Protein AF-A0A0C9QJ35-F1 (afdb_monomer)

Solvent-accessible surface area (backbone atoms only — not comparable to full-atom values): 17293 Å² total; per-residue (Å²): 116,72,78,85,70,54,67,45,60,68,93,76,54,51,71,67,58,51,48,53,39,45,52,51,15,53,52,50,43,52,53,38,60,76,40,87,80,48,59,74,93,56,57,59,72,98,48,93,88,55,72,74,37,75,65,47,48,49,53,30,50,50,42,30,53,48,61,44,22,51,70,66,38,52,41,86,38,51,31,35,36,29,54,71,94,53,74,44,62,88,74,45,41,82,40,84,78,49,78,42,76,45,74,73,69,47,71,40,49,74,21,46,72,44,48,49,47,77,45,23,52,85,91,44,80,47,77,43,74,70,52,94,77,57,93,93,58,86,70,29,40,64,90,74,56,38,34,61,81,37,56,57,69,60,38,34,49,55,37,35,73,64,65,71,44,76,69,76,32,71,50,48,69,65,60,47,62,37,47,87,68,42,62,77,54,51,46,31,34,57,42,74,71,37,82,87,62,65,48,71,48,78,40,56,73,88,59,91,74,48,72,43,70,34,92,85,77,68,51,69,26,72,47,54,66,46,52,63,70,48,69,56,44,66,61,46,49,54,50,21,51,48,30,36,58,73,50,40,31,72,59,14,31,50,46,29,52,55,45,45,49,50,40,67,77,44,41,47,82,87,47,44,67,55,55,52,33,45,52,49,35,47,63,41,50,45,72,75,24,36,67,47,65,56,72,91,73,83,125

Radius of gyration: 25.02 Å; Cα contacts (8 Å, |Δi|>4): 426; chains: 1; bounding box: 56×46×73 Å

Secondary structure (DSSP, 8-state):
-GGGGS---GGG--HHHHHHHHHHHHHHHHHHHHSSSS-GGG----STTPPPPHHHHHHHHHHHHHHHHHHHHEEEEEEEEE-TT--SSTT-EEEEEEEEE-TTGGGPPB-SS-SEEEEEETTEEEE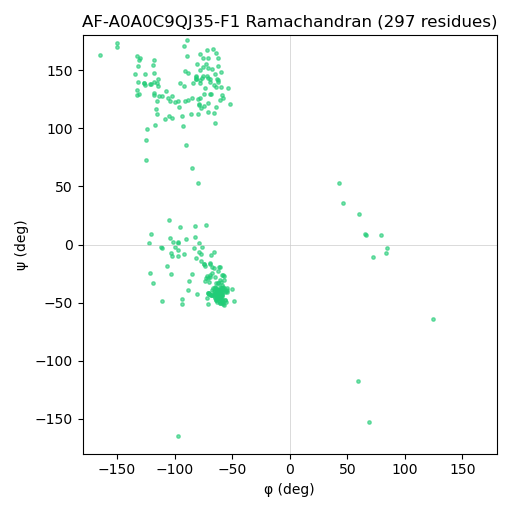EE-S---TTPPP-B--S--TTTS-HHHHHHHHHHHHS----SHHHHTTPPPGGGS-TTEEEEEPTTGGGT--EEEEETT----EEE-TTT--EEETHHHHHHHTTHHHHHHHHHHHHHTT-HHHHHHHHHHHHHHHHHHBPSP-HHHHHHHHHHHHHHGGGS-EEE------

Mean predicted aligned error: 5.53 Å

Sequence (299 aa):
MAFYSMVTHESERTQEDLFHRAYMAAWLLRVLKKSCYLPEEVKTQDLAGCPLSEDEEFFGGLLFHHLQLLQFNTHEISELVRPRNDHTLQKAKSNFIAGGLFCTPALLNHSCNPGIVRYFEGTTMVVRAIRTIRAGMEICDNYGPIFTMEPKGERQRKLRLKYWFECGCEACVGNWPLLEDINPKILRFRCESGPSCGNVLSVNVDINEFMLNCSKCGKSTNIMKGLKALQDTDALFKLASRQLEDGEHNKALKTYLDILKLFDETLALPIRDYHLCQQGVRLCMLPLGNTAWQSLINL

Nearest PDB structures (foldseek):
  3qww-assembly1_A  TM=5.290E-01  e=2.286E-07  Mus musculus
  3n71-assembly1_A  TM=4.914E-01  e=3.386E-07  Mus musculus
  6q9d-assembly1_S6  TM=3.604E-01  e=2.042E+00  Ovis aries
  1x91-assembly1_A  TM=5.599E-01  e=6.280E+00  Arabidopsis thaliana
  5jhe-assembly1_A-2  TM=4.240E-01  e=4.238E+00  Saccharomyces cerevisiae S288C

InterPro domains:
  IPR001214 SET domain [PF00856] (97-144)
  IPR011990 Tetratricopeptide-like helical domain superfamily [G3DSA:1.25.40.10] (149-278)
  IPR044421 SMYD4, SET domain [cd10536] (1-172)
  IPR046341 SET domain superfamily [G3DSA:2.170.270.10] (63-143)
  IPR046341 SET domain superfamily [SSF82199] (102-175)
  IPR052097 SET and MYND domain-containing protein [PTHR46165] (2-290)

Structure (mmCIF, N/CA/C/O backbone):
data_AF-A0A0C9QJ35-F1
#
_entry.id   AF-A0A0C9QJ35-F1
#
loop_
_atom_site.group_PDB
_atom_site.id
_atom_site.type_symbol
_atom_site.label_atom_id
_atom_site.label_alt_id
_atom_site.label_comp_id
_atom_site.label_asym_id
_atom_site.label_entity_id
_atom_site.label_seq_id
_atom_site.pdbx_PDB_ins_code
_atom_site.Cartn_x
_atom_site.Cartn_y
_atom_site.Cartn_z
_atom_site.occupancy
_atom_site.B_iso_or_equiv
_atom_site.auth_seq_id
_atom_site.auth_comp_id
_atom_site.auth_asym_id
_atom_site.auth_atom_id
_atom_site.pdbx_PDB_model_num
ATOM 1 N N . MET A 1 1 ? -24.743 3.273 7.756 1.00 56.16 1 MET A N 1
ATOM 2 C CA . MET A 1 1 ? -24.850 1.834 7.419 1.00 56.16 1 MET A CA 1
ATOM 3 C C . MET A 1 1 ? -23.502 1.167 7.157 1.00 56.16 1 MET A C 1
ATOM 5 O O . MET A 1 1 ? -23.299 0.122 7.742 1.00 56.16 1 MET A O 1
ATOM 9 N N . ALA A 1 2 ? -22.560 1.738 6.391 1.00 69.88 2 ALA A N 1
ATOM 10 C CA . ALA A 1 2 ? -21.292 1.051 6.067 1.00 69.88 2 ALA A CA 1
ATOM 11 C C . ALA A 1 2 ? -20.431 0.629 7.281 1.00 69.88 2 ALA A C 1
ATOM 13 O O . ALA A 1 2 ? -19.840 -0.443 7.265 1.00 69.88 2 ALA A O 1
ATOM 14 N N . PHE A 1 3 ? -20.398 1.441 8.343 1.00 73.50 3 PHE A N 1
ATOM 15 C CA . PHE A 1 3 ? -19.572 1.201 9.533 1.00 73.50 3 PHE A CA 1
ATOM 16 C C . PHE A 1 3 ? -19.885 -0.136 10.240 1.00 73.50 3 PHE A C 1
ATOM 18 O O . PHE A 1 3 ? -18.975 -0.863 10.616 1.00 73.50 3 PHE A O 1
ATOM 25 N N . TYR A 1 4 ? -21.165 -0.486 10.391 1.00 76.44 4 TYR A N 1
ATOM 26 C CA . TYR A 1 4 ? -21.597 -1.684 11.132 1.00 76.44 4 TYR A CA 1
ATOM 27 C C . TYR A 1 4 ? -21.561 -2.972 10.298 1.00 76.44 4 TYR A C 1
ATOM 29 O O . TYR A 1 4 ? -21.870 -4.046 10.797 1.00 76.44 4 TYR A O 1
ATOM 37 N N . SER A 1 5 ? -21.218 -2.866 9.013 1.00 84.06 5 SER A N 1
ATOM 38 C CA . SER A 1 5 ? -21.096 -4.009 8.101 1.00 84.06 5 SER A CA 1
ATOM 39 C C . SER A 1 5 ? -19.639 -4.388 7.830 1.00 84.06 5 SER A C 1
ATOM 41 O O . SER A 1 5 ? -19.377 -5.235 6.979 1.00 84.06 5 SER A O 1
ATOM 43 N N . MET A 1 6 ? -18.688 -3.744 8.510 1.00 90.06 6 MET A N 1
ATOM 44 C CA . MET A 1 6 ? -17.268 -4.050 8.370 1.00 90.06 6 MET A CA 1
ATOM 45 C C . MET A 1 6 ? -16.902 -5.347 9.090 1.00 90.06 6 MET A C 1
ATOM 47 O O . MET A 1 6 ? -17.551 -5.756 10.051 1.00 90.06 6 MET A O 1
ATOM 51 N N . VAL A 1 7 ? -15.850 -6.007 8.607 1.00 92.81 7 VAL A N 1
ATOM 52 C CA . VAL A 1 7 ? -15.517 -7.363 9.043 1.00 92.81 7 VAL A CA 1
ATOM 53 C C . VAL A 1 7 ? -15.050 -7.385 10.500 1.00 92.81 7 VAL A C 1
ATOM 55 O O . VAL A 1 7 ? -14.159 -6.635 10.900 1.00 92.81 7 VAL A O 1
ATOM 58 N N . THR A 1 8 ? -15.647 -8.262 11.302 1.00 94.94 8 THR A N 1
ATOM 59 C CA . THR A 1 8 ? -15.262 -8.507 12.702 1.00 94.94 8 THR A CA 1
ATOM 60 C C . THR A 1 8 ? -14.548 -9.839 12.888 1.00 94.94 8 THR A C 1
ATOM 62 O O . THR A 1 8 ? -13.905 -10.027 13.922 1.00 94.94 8 THR A O 1
ATOM 65 N N . HIS A 1 9 ? -14.702 -10.752 11.919 1.00 95.62 9 HIS A N 1
ATOM 66 C CA . HIS A 1 9 ? -14.380 -12.176 12.026 1.00 95.62 9 HIS A CA 1
ATOM 67 C C . HIS A 1 9 ? -14.910 -12.813 13.324 1.00 95.62 9 HIS A C 1
ATOM 69 O O . HIS A 1 9 ? -14.266 -13.676 13.914 1.00 95.62 9 HIS A O 1
ATOM 75 N N . GLU A 1 10 ? -16.086 -12.379 13.789 1.00 94.00 10 GLU A N 1
ATOM 76 C CA . GLU A 1 10 ? -16.669 -12.818 15.063 1.00 94.00 10 GLU A CA 1
ATOM 77 C C . GLU A 1 10 ? -16.790 -14.343 15.174 1.00 94.00 10 GLU A C 1
ATOM 79 O O . GLU A 1 10 ? -16.427 -14.916 16.197 1.00 94.00 10 GLU A O 1
ATOM 84 N N . SER A 1 11 ? -17.198 -15.019 14.096 1.00 94.81 11 SER A N 1
ATOM 85 C CA . SER A 1 11 ? -17.330 -16.481 14.053 1.00 94.81 11 SER A CA 1
ATOM 86 C C . SER A 1 11 ? -16.002 -17.246 14.091 1.00 94.81 11 SER A C 1
ATOM 88 O O . SER A 1 11 ? -16.006 -18.453 14.305 1.00 94.81 11 SER A O 1
ATOM 90 N N . GLU A 1 12 ? -14.876 -16.576 13.839 1.00 95.69 12 GLU A N 1
ATOM 91 C CA . GLU A 1 12 ? -13.534 -17.178 13.819 1.00 95.69 12 GLU A CA 1
ATOM 92 C C . GLU A 1 12 ? -12.734 -16.856 15.092 1.00 95.69 12 GLU A C 1
ATOM 94 O O . GLU A 1 12 ? -11.646 -17.393 15.307 1.00 95.69 12 GLU A O 1
ATOM 99 N N . ARG A 1 13 ? -13.265 -15.980 15.954 1.00 95.50 13 ARG A N 1
ATOM 100 C CA . ARG A 1 13 ? -12.632 -15.584 17.214 1.00 95.50 13 ARG A CA 1
ATOM 101 C C . ARG A 1 13 ? -12.657 -16.716 18.234 1.00 95.50 13 ARG A C 1
ATOM 103 O O . ARG A 1 13 ? -13.638 -17.443 18.374 1.00 95.50 13 ARG A O 1
ATOM 110 N N . THR A 1 14 ? -11.581 -16.826 19.010 1.00 97.06 14 THR A N 1
ATOM 111 C CA . THR A 1 14 ? -11.541 -17.738 20.158 1.00 97.06 14 THR A CA 1
ATOM 112 C C . THR A 1 14 ? -12.397 -17.195 21.302 1.00 97.06 14 THR A C 1
ATOM 114 O O . THR A 1 14 ? -12.595 -15.987 21.435 1.00 97.06 14 THR A O 1
ATOM 117 N N . GLN A 1 15 ? -12.867 -18.082 22.182 1.00 97.50 15 GLN A N 1
ATOM 118 C CA . GLN A 1 15 ? -13.603 -17.675 23.386 1.00 97.50 15 GLN A CA 1
ATOM 119 C C . GLN A 1 15 ? -12.778 -16.745 24.288 1.00 97.50 15 GLN A C 1
ATOM 121 O O . GLN A 1 15 ? -13.330 -15.827 24.885 1.00 97.50 15 GLN A O 1
ATOM 126 N N . GLU A 1 16 ? -11.460 -16.947 24.352 1.00 97.62 16 GLU A N 1
ATOM 127 C CA . GLU A 1 16 ? -10.538 -16.088 25.102 1.00 97.62 16 GLU A CA 1
ATOM 128 C C . GLU A 1 16 ? -10.476 -14.665 24.524 1.00 97.62 16 GLU A C 1
ATOM 130 O O . GLU A 1 16 ? -10.584 -13.691 25.269 1.00 97.62 16 GLU A O 1
ATOM 135 N N . ASP A 1 17 ? -10.371 -14.527 23.197 1.00 96.00 17 ASP A N 1
ATOM 136 C CA . ASP A 1 17 ? -10.365 -13.219 22.535 1.00 96.00 17 ASP A CA 1
ATOM 137 C C . ASP A 1 17 ? -11.711 -12.494 22.704 1.00 96.00 17 ASP A C 1
ATOM 139 O O . ASP A 1 17 ? -11.735 -11.304 23.035 1.00 96.00 17 ASP A O 1
ATOM 143 N N . LEU A 1 18 ? -12.831 -13.214 22.556 1.00 97.25 18 LEU A N 1
ATOM 144 C CA . LEU A 1 18 ? -14.168 -12.667 22.806 1.00 97.25 18 LEU A CA 1
ATOM 145 C C . LEU A 1 18 ? -14.324 -12.229 24.266 1.00 97.25 18 LEU A C 1
ATOM 147 O O . LEU A 1 18 ? -14.797 -11.125 24.521 1.00 97.25 18 LEU A O 1
ATOM 151 N N . PHE A 1 19 ? -13.871 -13.034 25.230 1.00 97.62 19 PHE A N 1
ATOM 152 C CA . PHE A 1 19 ? -13.913 -12.667 26.644 1.00 97.62 19 PHE A CA 1
ATOM 153 C C . PHE A 1 19 ? -13.096 -11.401 26.927 1.00 97.62 19 PHE A C 1
ATOM 155 O O . PHE A 1 19 ? -13.593 -10.480 27.575 1.00 97.62 19 PHE A O 1
ATOM 162 N N . HIS A 1 20 ? -11.876 -11.306 26.391 1.00 97.06 20 HIS A N 1
ATOM 163 C CA . HIS A 1 20 ? -11.034 -10.123 26.557 1.00 97.06 20 HIS A CA 1
ATOM 164 C C . HIS A 1 20 ? -11.701 -8.859 25.989 1.00 97.06 20 HIS A C 1
ATOM 166 O O . HIS A 1 20 ? -11.707 -7.806 26.632 1.00 97.06 20 HIS A O 1
ATOM 172 N N . ARG A 1 21 ? -12.332 -8.952 24.813 1.00 97.19 21 ARG A N 1
ATOM 173 C CA . ARG A 1 21 ? -13.074 -7.828 24.219 1.00 97.19 21 ARG A CA 1
ATOM 174 C C . ARG A 1 21 ? -14.325 -7.473 25.010 1.00 97.19 21 ARG A C 1
ATOM 176 O O . ARG A 1 21 ? -14.596 -6.289 25.173 1.00 97.19 21 ARG A O 1
ATOM 183 N N . ALA A 1 22 ? -15.061 -8.457 25.524 1.00 96.94 22 ALA A N 1
ATOM 184 C CA . ALA A 1 22 ? -16.243 -8.225 26.351 1.00 96.94 22 ALA A CA 1
ATOM 185 C C . ALA A 1 22 ? -15.865 -7.532 27.667 1.00 96.94 22 ALA A C 1
ATOM 187 O O . ALA A 1 22 ? -16.506 -6.561 28.065 1.00 96.94 22 ALA A O 1
ATOM 188 N N . TYR A 1 23 ? -14.768 -7.964 28.292 1.00 96.75 23 TYR A N 1
ATOM 189 C CA . TYR A 1 23 ? -14.207 -7.320 29.476 1.00 96.75 23 TYR A CA 1
ATOM 190 C C . TYR A 1 23 ? -13.822 -5.859 29.199 1.00 96.75 23 TYR A C 1
ATOM 192 O O . TYR A 1 23 ? -14.226 -4.957 29.936 1.00 96.75 23 TYR A O 1
ATOM 200 N N . MET A 1 24 ? -13.108 -5.602 28.097 1.00 97.94 24 MET A N 1
ATOM 201 C CA . MET A 1 24 ? -12.754 -4.241 27.687 1.00 97.94 24 MET A CA 1
ATOM 202 C C . MET A 1 24 ? -13.986 -3.389 27.353 1.00 97.94 24 MET A C 1
ATOM 204 O O . MET A 1 24 ? -14.030 -2.220 27.732 1.00 97.94 24 MET A O 1
ATOM 208 N N . ALA A 1 25 ? -15.004 -3.954 26.699 1.00 97.56 25 ALA A N 1
ATOM 209 C CA . ALA A 1 25 ? -16.260 -3.265 26.409 1.00 97.56 25 ALA A CA 1
ATOM 210 C C . ALA A 1 25 ? -17.000 -2.876 27.697 1.00 97.56 25 ALA A C 1
ATOM 212 O O . ALA A 1 25 ? -17.423 -1.731 27.835 1.00 97.56 25 ALA A O 1
ATOM 213 N N . ALA A 1 26 ? -17.089 -3.787 28.671 1.00 95.06 26 ALA A N 1
ATOM 214 C CA . ALA A 1 26 ? -17.695 -3.514 29.972 1.00 95.06 26 ALA A CA 1
ATOM 215 C C . ALA A 1 26 ? -16.935 -2.421 30.742 1.00 95.06 26 ALA A C 1
ATOM 217 O O . ALA A 1 26 ? -17.549 -1.547 31.358 1.00 95.06 26 ALA A O 1
ATOM 218 N N . TRP A 1 27 ? -15.599 -2.433 30.686 1.00 95.56 27 TRP A N 1
ATOM 219 C CA . TRP A 1 27 ? -14.778 -1.377 31.277 1.00 95.56 27 TRP A CA 1
ATOM 220 C C . TRP A 1 27 ? -15.018 -0.019 30.602 1.00 95.56 27 TRP A C 1
ATOM 222 O O . TRP A 1 27 ? -15.280 0.968 31.289 1.00 95.56 27 TRP A O 1
ATOM 232 N N . LEU A 1 28 ? -15.015 0.036 29.266 1.00 96.62 28 LEU A N 1
ATOM 233 C CA . LEU A 1 28 ? -15.298 1.260 28.508 1.00 96.62 28 LEU A CA 1
ATOM 234 C C . LEU A 1 28 ? -16.717 1.787 28.766 1.00 96.62 28 LEU A C 1
ATOM 236 O O . LEU A 1 28 ? -16.897 2.993 28.926 1.00 96.62 28 LEU A O 1
ATOM 240 N N . LEU A 1 29 ? -17.713 0.907 28.884 1.00 95.44 29 LEU A N 1
ATOM 241 C CA . LEU A 1 29 ? -19.081 1.289 29.234 1.00 95.44 29 LEU A CA 1
ATOM 242 C C . LEU A 1 29 ? -19.132 1.968 30.609 1.00 95.44 29 LEU A C 1
ATOM 244 O O . LEU A 1 29 ? -19.761 3.013 30.760 1.00 95.44 29 LEU A O 1
ATOM 248 N N . ARG A 1 30 ? -18.410 1.442 31.608 1.00 93.12 30 ARG A N 1
ATOM 249 C CA . ARG A 1 30 ? -18.296 2.080 32.933 1.00 93.12 30 ARG A CA 1
ATOM 250 C C . ARG A 1 30 ? -17.653 3.464 32.849 1.00 93.12 30 ARG A C 1
ATOM 252 O O . ARG A 1 30 ? -18.110 4.381 33.530 1.00 93.12 30 ARG A O 1
ATOM 259 N N . VAL A 1 31 ? -16.643 3.641 31.995 1.00 94.38 31 VAL A N 1
ATOM 260 C CA . VAL A 1 31 ? -16.047 4.963 31.735 1.00 94.38 31 VAL A CA 1
ATOM 261 C C . VAL A 1 31 ? -17.089 5.920 31.145 1.00 94.38 31 VAL A C 1
ATOM 263 O O . VAL A 1 31 ? -17.228 7.040 31.638 1.00 94.38 31 VAL A O 1
ATOM 266 N N . LEU A 1 32 ? -17.882 5.475 30.162 1.00 93.69 32 LEU A N 1
ATOM 267 C CA . LEU A 1 32 ? -18.963 6.283 29.583 1.00 93.69 32 LEU A CA 1
ATOM 268 C C . LEU A 1 32 ? -20.021 6.664 30.628 1.00 93.69 32 LEU A C 1
ATOM 270 O O . LEU A 1 32 ? -20.417 7.829 30.678 1.00 93.69 32 LEU A O 1
ATOM 274 N N . LYS A 1 33 ? -20.408 5.742 31.519 1.00 91.31 33 LYS A N 1
ATOM 275 C CA . LYS A 1 33 ? -21.338 6.014 32.633 1.00 91.31 33 LYS A CA 1
ATOM 276 C C . LYS A 1 33 ? -20.815 7.090 33.586 1.00 91.31 33 LYS A C 1
ATOM 278 O O . LYS A 1 33 ? -21.585 7.919 34.063 1.00 91.31 33 LYS A O 1
ATOM 283 N N . LYS A 1 34 ? -19.510 7.100 33.873 1.00 90.94 34 LYS A N 1
ATOM 284 C CA . LYS A 1 34 ? -18.888 8.128 34.731 1.00 90.94 34 LYS A CA 1
ATOM 285 C C . LYS A 1 34 ? -18.728 9.482 34.036 1.00 90.94 34 LYS A C 1
ATOM 287 O O . LYS A 1 34 ? -18.528 10.484 34.714 1.00 90.94 34 LYS A O 1
ATOM 292 N N . SER A 1 35 ? -18.816 9.514 32.710 1.00 90.69 35 SER A N 1
ATOM 293 C CA . SER A 1 35 ? -18.767 10.737 31.911 1.00 90.69 35 SER A CA 1
ATOM 294 C C . SER A 1 35 ? -20.155 11.360 31.704 1.00 90.69 35 SER A C 1
ATOM 296 O O . SER A 1 35 ? -21.182 10.790 32.075 1.00 90.69 35 SER A O 1
ATOM 298 N N . CYS A 1 36 ? -20.191 12.520 31.048 1.00 90.31 36 CYS A N 1
ATOM 299 C CA . CYS A 1 36 ? -21.421 13.164 30.588 1.00 90.31 36 CYS A CA 1
ATOM 300 C C . CYS A 1 36 ? -21.952 12.611 29.249 1.00 90.31 36 CYS A C 1
ATOM 302 O O . CYS A 1 36 ? -22.889 13.179 28.698 1.00 90.31 36 CYS A O 1
ATOM 304 N N . TYR A 1 37 ? -21.351 11.544 28.703 1.00 90.75 37 TYR A N 1
ATOM 305 C CA . TYR A 1 37 ? -21.747 10.983 27.409 1.00 90.75 37 TYR A CA 1
ATOM 306 C C . TYR A 1 37 ? -23.115 10.291 27.459 1.00 90.75 37 TYR A C 1
ATOM 308 O O . TYR A 1 37 ? -23.922 10.463 26.550 1.00 90.75 37 TYR A O 1
ATOM 316 N N . LEU A 1 38 ? -23.373 9.513 28.517 1.00 89.38 38 LEU A N 1
ATOM 317 C CA . LEU A 1 38 ? -24.672 8.877 28.733 1.00 89.38 38 LEU A CA 1
ATOM 318 C C . LEU A 1 38 ? -25.567 9.794 29.585 1.00 89.38 38 LEU A C 1
ATOM 320 O O . LEU A 1 38 ? -25.071 10.333 30.581 1.00 89.38 38 LEU A O 1
ATOM 324 N N . PRO A 1 39 ? -26.858 9.961 29.243 1.00 88.56 39 PRO A N 1
ATOM 325 C CA . PRO A 1 39 ? -27.827 10.649 30.097 1.00 88.56 39 PRO A CA 1
ATOM 326 C C . PRO A 1 39 ? -27.970 9.966 31.464 1.00 88.56 39 PRO A C 1
ATOM 328 O O . PRO A 1 39 ? -27.838 8.748 31.560 1.00 88.56 39 PRO A O 1
ATOM 331 N N . GLU A 1 40 ? -28.259 10.720 32.529 1.00 88.62 40 GLU A N 1
ATOM 332 C CA . GLU A 1 40 ? -28.411 10.148 33.881 1.00 88.62 40 GLU A CA 1
ATOM 333 C C . GLU A 1 40 ? -29.570 9.145 33.973 1.00 88.62 40 GLU A C 1
ATOM 335 O O . GLU A 1 40 ? -29.445 8.146 34.672 1.00 88.62 40 GLU A O 1
ATOM 340 N N . GLU A 1 41 ? -30.656 9.349 33.218 1.00 88.06 41 GLU A N 1
ATOM 341 C CA . GLU A 1 41 ? -31.787 8.408 33.159 1.00 88.06 41 GLU A CA 1
ATOM 342 C C . GLU A 1 41 ? -31.422 7.017 32.615 1.00 88.06 41 GLU A C 1
ATOM 344 O O . GLU A 1 41 ? -32.106 6.043 32.920 1.00 88.06 41 GLU A O 1
ATOM 349 N N . VAL A 1 42 ? -30.331 6.910 31.850 1.00 86.88 42 VAL A N 1
ATOM 350 C CA . VAL A 1 42 ? -29.849 5.647 31.273 1.00 86.88 42 VAL A CA 1
ATOM 351 C C . VAL A 1 42 ? -28.965 4.876 32.260 1.00 86.88 42 VAL A C 1
ATOM 353 O O . VAL A 1 42 ? -28.842 3.651 32.164 1.00 86.88 42 VAL A O 1
ATOM 356 N N . LYS A 1 43 ? -28.332 5.577 33.210 1.00 89.88 43 LYS A N 1
ATOM 357 C CA . LYS A 1 43 ? -27.275 5.028 34.066 1.00 89.88 43 LYS A CA 1
ATOM 358 C C . LYS A 1 43 ? -27.856 4.196 35.202 1.00 89.88 43 LYS A C 1
ATOM 360 O O . LYS A 1 43 ? -28.411 4.718 36.167 1.00 89.88 43 LYS A O 1
ATOM 365 N N . THR A 1 44 ? -27.614 2.893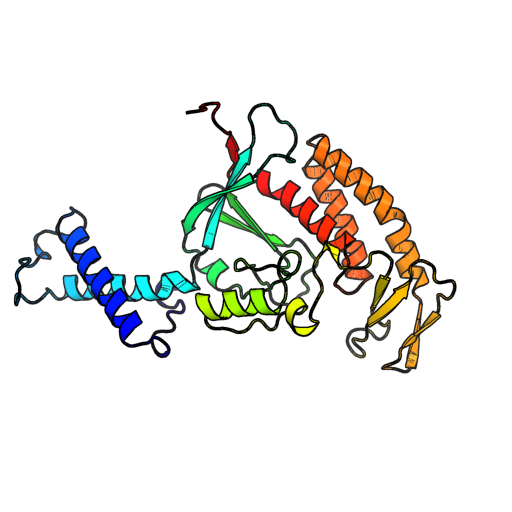 35.156 1.00 91.06 44 THR A N 1
ATOM 366 C CA . THR A 1 44 ? -27.896 2.005 36.291 1.00 91.06 44 THR A CA 1
ATOM 367 C C . THR A 1 44 ? -26.815 2.113 37.368 1.00 91.06 44 THR A C 1
ATOM 369 O O . THR A 1 44 ? -25.699 2.596 37.129 1.00 91.06 44 THR A O 1
ATOM 372 N N . GLN A 1 45 ? -27.113 1.628 38.576 1.00 88.06 45 GLN A N 1
ATOM 373 C CA . GLN A 1 45 ? -26.130 1.574 39.658 1.00 88.06 45 GLN A CA 1
ATOM 374 C C . GLN A 1 45 ? -24.974 0.636 39.301 1.00 88.06 45 GLN A C 1
ATOM 376 O O . GLN A 1 45 ? -25.174 -0.476 38.822 1.00 88.06 45 GLN A O 1
ATOM 381 N N . ASP A 1 46 ? -23.744 1.071 39.572 1.00 86.25 46 ASP A N 1
ATOM 382 C CA . ASP A 1 46 ? -22.552 0.267 39.304 1.00 86.25 46 ASP A CA 1
ATOM 383 C C . ASP A 1 46 ? -22.246 -0.702 40.461 1.00 86.25 46 ASP A C 1
ATOM 385 O O . ASP A 1 46 ? -21.263 -0.546 41.188 1.00 86.25 46 ASP A O 1
ATOM 389 N N . LEU A 1 47 ? -23.140 -1.671 40.670 1.00 86.25 47 LEU A N 1
ATOM 390 C CA . LEU A 1 47 ? -23.053 -2.684 41.723 1.00 86.25 47 LEU A CA 1
ATOM 391 C C . LEU A 1 47 ? -23.143 -4.091 41.130 1.00 86.25 47 LEU A C 1
ATOM 393 O O . LEU A 1 47 ? -23.850 -4.333 40.153 1.00 86.25 47 LEU A O 1
ATOM 397 N N . ALA A 1 48 ? -22.440 -5.040 41.752 1.00 83.44 48 ALA A N 1
ATOM 398 C CA . ALA A 1 48 ? -22.532 -6.443 41.369 1.00 83.44 48 ALA A CA 1
ATOM 399 C C . ALA A 1 48 ? -23.983 -6.940 41.503 1.00 83.44 48 ALA A C 1
ATOM 401 O O . ALA A 1 48 ? -24.610 -6.760 42.545 1.00 83.44 48 ALA A O 1
ATOM 402 N N . GLY A 1 49 ? -24.504 -7.564 40.445 1.00 83.19 49 GLY A N 1
ATOM 403 C CA . GLY A 1 49 ? -25.872 -8.091 40.405 1.00 83.19 49 GLY A CA 1
ATOM 404 C C . GLY A 1 49 ? -26.956 -7.080 40.012 1.00 83.19 49 GLY A C 1
ATOM 405 O O . GLY A 1 49 ? -28.106 -7.485 39.873 1.00 83.19 49 GLY A O 1
ATOM 406 N N . CYS A 1 50 ? -26.623 -5.802 39.796 1.00 88.25 50 CYS A N 1
ATOM 407 C CA . CYS A 1 50 ? -27.550 -4.853 39.177 1.00 88.25 50 CYS A CA 1
ATOM 408 C C . CYS A 1 50 ? -27.551 -5.077 37.650 1.00 88.25 50 CYS A C 1
ATOM 410 O O . CYS A 1 50 ? -26.473 -5.014 37.049 1.00 88.25 50 CYS A O 1
ATOM 412 N N . PRO A 1 51 ? -28.699 -5.392 37.018 1.00 89.19 51 PRO A N 1
ATOM 413 C CA . PRO A 1 51 ? -28.761 -5.557 35.570 1.00 89.19 51 PRO A CA 1
ATOM 414 C C . PRO A 1 51 ? -28.537 -4.215 34.866 1.00 89.19 51 PRO A C 1
ATOM 416 O O . PRO A 1 51 ? -28.865 -3.156 35.405 1.00 89.19 51 PRO A O 1
ATOM 419 N N . LEU A 1 52 ? -27.980 -4.278 33.659 1.00 91.31 52 LEU A N 1
ATOM 420 C CA . LEU A 1 52 ? -27.866 -3.118 32.783 1.00 91.31 52 LEU A CA 1
ATOM 421 C C . LEU A 1 52 ? -29.255 -2.726 32.258 1.00 91.31 52 LEU A C 1
ATOM 423 O O . LEU A 1 52 ? -30.147 -3.568 32.149 1.00 91.31 52 LEU A O 1
ATOM 427 N N . SER A 1 53 ? -29.446 -1.445 31.946 1.00 92.06 53 SER A N 1
ATOM 428 C CA . SER A 1 53 ? -30.617 -1.010 31.174 1.00 92.06 53 SER A CA 1
ATOM 429 C C . SER A 1 53 ? -30.497 -1.470 29.714 1.00 92.06 53 SER A C 1
ATOM 431 O O . SER A 1 53 ? -29.393 -1.744 29.244 1.00 92.06 53 SER A O 1
ATOM 433 N N . GLU A 1 54 ? -31.608 -1.512 28.970 1.00 93.31 54 GLU A N 1
ATOM 434 C CA . GLU A 1 54 ? -31.590 -1.864 27.536 1.00 93.31 54 GLU A CA 1
ATOM 435 C C . GLU A 1 54 ? -30.621 -0.972 26.736 1.00 93.31 54 GLU A C 1
ATOM 437 O O . GLU A 1 54 ? -29.868 -1.454 25.889 1.00 93.31 54 GLU A O 1
ATOM 442 N N . ASP A 1 55 ? -30.574 0.323 27.059 1.00 92.94 55 ASP A N 1
ATOM 443 C CA . ASP A 1 55 ? -29.654 1.278 26.441 1.00 92.94 55 ASP A CA 1
ATOM 444 C C . ASP A 1 55 ? -28.188 0.975 26.791 1.00 92.94 55 ASP A C 1
AT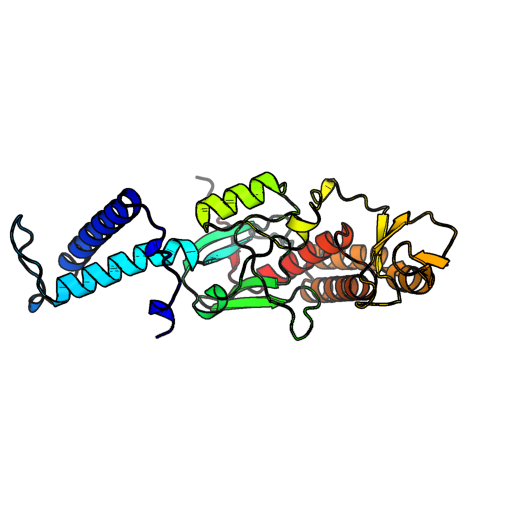OM 446 O O . ASP A 1 55 ? -27.315 1.008 25.922 1.00 92.94 55 ASP A O 1
ATOM 450 N N . GLU A 1 56 ? -27.882 0.650 28.051 1.00 93.12 56 GLU A N 1
ATOM 451 C CA . GLU A 1 56 ? -26.527 0.268 28.462 1.00 93.12 56 GLU A CA 1
ATOM 452 C C . GLU A 1 56 ? -26.066 -1.034 27.801 1.00 93.12 56 GLU A C 1
ATOM 454 O O . GLU A 1 56 ? -24.909 -1.124 27.379 1.00 93.12 56 GLU A O 1
ATOM 459 N N . GLU A 1 57 ? -26.954 -2.023 27.678 1.00 93.69 57 GLU A N 1
ATOM 460 C CA . GLU A 1 57 ? -26.683 -3.255 26.933 1.00 93.69 57 GLU A CA 1
ATOM 461 C C . GLU A 1 57 ? -26.411 -2.955 25.459 1.00 93.69 57 GLU A C 1
ATOM 463 O O . GLU A 1 57 ? -25.439 -3.465 24.895 1.00 93.69 57 GLU A O 1
ATOM 468 N N . PHE A 1 58 ? -27.199 -2.066 24.850 1.00 93.62 58 PHE A N 1
ATOM 469 C CA . PHE A 1 58 ? -26.991 -1.629 23.475 1.00 93.62 58 PHE A CA 1
ATOM 470 C C . PHE A 1 58 ? -25.626 -0.949 23.288 1.00 93.62 58 PHE A C 1
ATOM 472 O O . PHE A 1 58 ? -24.853 -1.348 22.412 1.00 93.62 58 PHE A O 1
ATOM 479 N N . PHE A 1 59 ? -25.263 0.023 24.134 1.00 93.56 59 PHE A N 1
ATOM 480 C CA . PHE A 1 59 ? -23.946 0.673 24.074 1.00 93.56 59 PHE A CA 1
ATOM 481 C C . PHE A 1 59 ? -22.797 -0.303 24.353 1.00 93.56 59 PHE A C 1
ATOM 483 O O . PHE A 1 59 ? -21.762 -0.239 23.684 1.00 93.56 59 PHE A O 1
ATOM 490 N N . GLY A 1 60 ? -22.968 -1.225 25.303 1.00 95.00 60 GLY A N 1
ATOM 491 C CA . GLY A 1 60 ? -22.009 -2.294 25.578 1.00 95.00 60 GLY A CA 1
ATOM 492 C C . GLY A 1 60 ? -21.798 -3.203 24.366 1.00 95.00 60 GLY A C 1
ATOM 493 O O . GLY A 1 60 ? -20.656 -3.479 23.993 1.00 95.00 60 GLY A O 1
ATOM 494 N N . GLY A 1 61 ? -22.885 -3.594 23.698 1.00 94.94 61 GLY A N 1
ATOM 495 C CA . GLY A 1 61 ? -22.860 -4.359 22.452 1.00 94.94 61 GLY A CA 1
ATOM 496 C C . GLY A 1 61 ? -22.156 -3.613 21.317 1.00 94.94 61 GLY A C 1
ATOM 497 O O . GLY A 1 61 ? -21.324 -4.197 20.620 1.00 94.94 61 GLY A O 1
ATOM 498 N N . LEU A 1 62 ? -22.399 -2.305 21.171 1.00 94.06 62 LEU A N 1
ATOM 499 C CA . LEU A 1 62 ? -21.693 -1.465 20.198 1.00 94.06 62 LEU A CA 1
ATOM 500 C C . LEU A 1 62 ? -20.190 -1.390 20.482 1.00 94.06 62 LEU A C 1
ATOM 502 O O . LEU A 1 62 ? -19.385 -1.566 19.569 1.00 94.06 62 LEU A O 1
ATOM 506 N N . LEU A 1 63 ? -19.792 -1.165 21.738 1.00 95.62 63 LEU A N 1
ATOM 507 C CA . LEU A 1 63 ? -18.382 -1.156 22.139 1.00 95.62 63 LEU A CA 1
ATOM 508 C C . LEU A 1 63 ? -17.716 -2.503 21.854 1.00 95.62 63 LEU A C 1
ATOM 510 O O . LEU A 1 63 ? -16.613 -2.543 21.310 1.00 95.62 63 LEU A O 1
ATOM 514 N N . PHE A 1 64 ? -18.397 -3.601 22.172 1.00 96.25 64 PHE A N 1
ATOM 515 C CA . PHE A 1 64 ? -17.920 -4.949 21.898 1.00 96.25 64 PHE A CA 1
ATOM 516 C C . PHE A 1 64 ? -17.726 -5.194 20.397 1.00 96.25 64 PHE A C 1
ATOM 518 O O . PHE A 1 64 ? -16.646 -5.614 19.974 1.00 96.25 64 PHE A O 1
ATOM 525 N N . HIS A 1 65 ? -18.722 -4.850 19.578 1.00 94.62 65 HIS A N 1
ATOM 526 C CA . HIS A 1 65 ? -18.640 -4.933 18.121 1.00 94.62 65 HIS A CA 1
ATOM 527 C C . HIS A 1 65 ? -17.496 -4.064 17.564 1.00 94.62 65 HIS A C 1
ATOM 529 O O . HIS A 1 65 ? -16.701 -4.520 16.739 1.00 94.62 65 HIS A O 1
ATOM 535 N N . HIS A 1 66 ? -17.341 -2.834 18.067 1.00 93.81 66 HIS A N 1
ATOM 536 C CA . HIS A 1 66 ? -16.258 -1.931 17.671 1.00 93.81 66 HIS A CA 1
ATOM 537 C C . HIS A 1 66 ? -14.882 -2.496 18.017 1.00 93.81 66 HIS A C 1
ATOM 539 O O . HIS A 1 66 ? -13.975 -2.480 17.188 1.00 93.81 66 HIS A O 1
ATOM 545 N N . LEU A 1 67 ? -14.707 -3.059 19.210 1.00 95.00 67 LEU A N 1
ATOM 546 C CA . LEU A 1 67 ? -13.440 -3.685 19.570 1.00 95.00 67 LEU A CA 1
ATOM 547 C C . LEU A 1 67 ? -13.084 -4.814 18.603 1.00 95.00 67 LEU A C 1
ATOM 549 O O . LEU A 1 67 ? -11.914 -4.951 18.261 1.00 95.00 67 LEU A O 1
ATOM 553 N N . GLN A 1 68 ? -14.054 -5.595 18.121 1.00 95.06 68 GLN A N 1
ATOM 554 C CA . GLN A 1 68 ? -13.808 -6.645 17.130 1.00 95.06 68 GLN A CA 1
ATOM 555 C C . GLN A 1 68 ? -13.448 -6.090 15.740 1.00 95.06 68 GLN A C 1
ATOM 557 O O . GLN A 1 68 ? -12.532 -6.608 15.100 1.00 95.06 68 GLN A O 1
ATOM 562 N N . LEU A 1 69 ? -14.125 -5.041 15.266 1.00 94.00 69 LEU A N 1
ATOM 563 C CA . LEU A 1 69 ? -13.894 -4.514 13.914 1.00 94.00 69 LEU A CA 1
ATOM 564 C C . LEU A 1 69 ? -12.568 -3.746 13.784 1.00 94.00 69 LEU A C 1
ATOM 566 O O . LEU A 1 69 ? -11.951 -3.753 12.716 1.00 94.00 69 LEU A O 1
ATOM 570 N N . LEU A 1 70 ? -12.104 -3.081 14.850 1.00 93.25 70 LEU A N 1
ATOM 571 C CA . LEU A 1 70 ? -10.953 -2.169 14.776 1.00 93.25 70 LEU A CA 1
ATOM 572 C C . LEU A 1 70 ? -9.657 -2.864 14.331 1.00 93.25 70 LEU A C 1
ATOM 574 O O . LEU A 1 70 ? -8.826 -2.249 13.668 1.00 93.25 70 LEU A O 1
ATOM 578 N N . GLN A 1 71 ? -9.485 -4.148 14.642 1.00 92.88 71 GLN A N 1
ATOM 579 C CA . GLN A 1 71 ? -8.291 -4.909 14.265 1.00 92.88 71 GLN A CA 1
ATOM 580 C C . GLN A 1 71 ? -8.080 -4.989 12.743 1.00 92.88 71 GLN A C 1
ATOM 582 O O . GLN A 1 71 ? -6.937 -4.950 12.287 1.00 92.88 71 GLN A O 1
ATOM 587 N N . PHE A 1 72 ? -9.165 -5.101 11.976 1.00 94.62 72 PHE A N 1
ATOM 588 C CA . PHE A 1 72 ? -9.106 -5.431 10.549 1.00 94.62 72 PHE A CA 1
ATOM 589 C C . PHE A 1 72 ? -9.328 -4.232 9.633 1.00 94.62 72 PHE A C 1
ATOM 591 O O . PHE A 1 72 ? -8.858 -4.235 8.503 1.00 94.62 72 PHE A O 1
ATOM 598 N N . ASN A 1 73 ? -10.029 -3.210 10.123 1.00 95.31 73 ASN A N 1
ATOM 599 C CA . ASN A 1 73 ? -10.552 -2.137 9.276 1.00 95.31 73 ASN A CA 1
ATOM 600 C C . ASN A 1 73 ? -9.876 -0.780 9.517 1.00 95.31 73 ASN A C 1
ATOM 602 O O . ASN A 1 73 ? -10.234 0.203 8.870 1.00 95.31 73 ASN A O 1
ATOM 606 N N . THR A 1 74 ? -8.940 -0.697 10.468 1.00 94.25 74 THR A N 1
ATOM 607 C CA . THR A 1 74 ? -8.281 0.566 10.826 1.00 94.25 74 THR A CA 1
ATOM 608 C C . THR A 1 74 ? -7.050 0.847 9.983 1.00 94.25 74 THR A C 1
ATOM 610 O O . THR A 1 74 ? -6.285 -0.042 9.605 1.00 94.25 74 THR A O 1
ATOM 613 N N . HIS A 1 75 ? -6.825 2.133 9.750 1.00 94.69 75 HIS A N 1
ATOM 614 C CA . HIS A 1 75 ? -5.691 2.652 9.014 1.00 94.69 75 HIS A CA 1
ATOM 615 C C . HIS A 1 75 ? -4.812 3.467 9.939 1.00 94.69 75 HIS A C 1
ATOM 617 O O . HIS A 1 75 ? -5.279 4.306 10.710 1.00 94.69 75 HIS A O 1
ATOM 623 N N . GLU A 1 76 ? -3.513 3.243 9.805 1.00 93.06 76 GLU A N 1
ATOM 624 C CA . GLU A 1 76 ? -2.509 4.128 10.366 1.00 93.06 76 GLU A CA 1
ATOM 625 C C . GLU A 1 76 ? -2.655 5.536 9.769 1.00 93.06 76 GLU A C 1
ATOM 627 O O . GLU A 1 76 ? -2.625 5.693 8.542 1.00 93.06 76 GLU A O 1
ATOM 632 N N . ILE A 1 77 ? -2.819 6.535 10.638 1.00 93.94 77 ILE A N 1
ATOM 633 C CA . ILE A 1 77 ? -2.718 7.954 10.313 1.00 93.94 77 ILE A CA 1
ATOM 634 C C . ILE A 1 77 ? -1.312 8.405 10.682 1.00 93.94 77 ILE A C 1
ATOM 636 O O . ILE A 1 77 ? -0.879 8.275 11.832 1.00 93.94 77 ILE A O 1
ATOM 640 N N . SER A 1 78 ? -0.615 8.955 9.696 1.00 92.25 78 SER A N 1
ATOM 641 C CA . SER A 1 78 ? 0.737 9.464 9.854 1.00 92.25 78 SER A CA 1
ATOM 642 C C . SER A 1 78 ? 0.887 10.859 9.266 1.00 92.25 78 SER A C 1
ATOM 644 O O . SER A 1 78 ? 0.166 11.260 8.348 1.00 92.25 78 SER A O 1
ATOM 646 N N . GLU A 1 79 ? 1.841 11.599 9.813 1.00 93.44 79 GLU A N 1
ATOM 647 C CA . GLU A 1 79 ? 2.279 12.892 9.298 1.00 93.44 79 GLU A CA 1
ATOM 648 C C . GLU A 1 79 ? 3.755 12.829 8.903 1.00 93.44 79 GLU A C 1
ATOM 650 O O . GLU A 1 79 ? 4.526 12.011 9.415 1.00 93.44 79 GLU A O 1
ATOM 655 N N . LEU A 1 80 ? 4.162 13.687 7.973 1.00 92.50 80 LEU A N 1
ATOM 656 C CA . LEU A 1 80 ? 5.559 13.828 7.597 1.00 92.50 80 LEU A CA 1
ATOM 657 C C . LEU A 1 80 ? 6.245 14.817 8.545 1.00 92.50 80 LEU A C 1
ATOM 659 O O . LEU A 1 80 ? 5.982 16.014 8.506 1.00 92.50 80 LEU A O 1
ATOM 663 N N . VAL A 1 81 ? 7.165 14.336 9.374 1.00 91.25 81 VAL A N 1
ATOM 664 C CA . VAL A 1 81 ? 7.992 15.182 10.238 1.00 91.25 81 VAL A CA 1
ATOM 665 C C . VAL A 1 81 ? 9.270 15.556 9.499 1.00 91.25 81 VAL A C 1
ATOM 667 O O . VAL A 1 81 ? 10.030 14.686 9.069 1.00 91.25 81 VAL A O 1
ATOM 670 N N . ARG A 1 82 ? 9.520 16.859 9.365 1.00 88.44 82 ARG A N 1
ATOM 671 C CA . ARG A 1 82 ? 10.697 17.419 8.692 1.00 88.44 82 ARG A CA 1
ATOM 672 C C . ARG A 1 82 ? 11.594 18.171 9.681 1.00 88.44 82 ARG A C 1
ATOM 674 O O . ARG A 1 82 ? 11.072 18.871 10.554 1.00 88.44 82 ARG A O 1
ATOM 681 N N . PRO A 1 83 ? 12.929 18.100 9.554 1.00 83.19 83 PRO A N 1
ATOM 682 C CA . PRO A 1 83 ? 13.806 18.995 10.299 1.00 83.19 83 PRO A CA 1
ATOM 683 C C . PRO A 1 83 ? 13.569 20.448 9.878 1.00 83.19 83 PRO A C 1
ATOM 685 O O . PRO A 1 83 ? 13.362 20.739 8.698 1.00 83.19 83 PRO A O 1
ATOM 688 N N . ARG A 1 84 ? 13.619 21.380 10.835 1.00 76.19 84 ARG A N 1
ATOM 689 C CA . ARG A 1 84 ? 13.588 22.814 10.513 1.00 76.19 84 ARG A CA 1
ATOM 690 C C . ARG A 1 84 ? 14.816 23.184 9.678 1.00 76.19 84 ARG A C 1
ATOM 692 O O . ARG A 1 84 ? 15.912 22.704 9.954 1.00 76.19 84 ARG A O 1
ATOM 699 N N . ASN A 1 85 ? 14.621 24.063 8.696 1.00 74.81 85 ASN A N 1
ATOM 700 C CA . ASN A 1 85 ? 15.648 24.577 7.778 1.00 74.81 85 ASN A CA 1
ATOM 701 C C . ASN A 1 85 ? 16.252 23.543 6.808 1.00 74.81 85 ASN A C 1
ATOM 703 O O . ASN A 1 85 ? 17.202 23.869 6.102 1.00 74.81 85 ASN A O 1
ATOM 707 N N . ASP A 1 86 ? 15.708 22.324 6.735 1.00 73.31 86 ASP A N 1
ATOM 708 C CA . ASP A 1 86 ? 16.092 21.356 5.708 1.00 73.31 86 ASP A CA 1
ATOM 709 C C . ASP A 1 86 ? 15.134 21.469 4.516 1.00 73.31 86 ASP A C 1
ATOM 711 O O . ASP A 1 86 ? 13.937 21.165 4.598 1.00 73.31 86 ASP A O 1
ATOM 715 N N . HIS A 1 87 ? 15.661 21.967 3.400 1.00 68.75 87 HIS A N 1
ATOM 716 C CA . HIS A 1 87 ? 14.900 22.081 2.158 1.00 68.75 87 HIS A CA 1
ATOM 717 C C . HIS A 1 87 ? 14.697 20.711 1.502 1.00 68.75 87 HIS A C 1
ATOM 719 O O . HIS A 1 87 ? 13.759 20.545 0.725 1.00 68.75 87 HIS A O 1
ATOM 725 N N . THR A 1 88 ? 15.508 19.721 1.880 1.00 73.94 88 THR A N 1
ATOM 726 C CA . THR A 1 88 ? 15.457 18.365 1.342 1.00 73.94 88 THR A CA 1
ATOM 727 C C . THR A 1 88 ? 14.499 17.479 2.142 1.00 73.94 88 THR A C 1
ATOM 729 O O . THR A 1 88 ? 14.125 17.766 3.285 1.00 73.94 88 THR A O 1
ATOM 732 N N . LEU A 1 89 ? 14.101 16.357 1.542 1.00 76.88 89 LEU A N 1
ATOM 733 C CA . LEU A 1 89 ? 13.300 15.323 2.204 1.00 76.88 89 LEU A CA 1
ATOM 734 C C . LEU A 1 89 ? 14.140 14.161 2.746 1.00 76.88 89 LEU A C 1
ATOM 736 O O . LEU A 1 89 ? 13.576 13.228 3.311 1.00 76.88 89 LEU A O 1
ATOM 740 N N . GLN A 1 90 ? 15.471 14.205 2.619 1.00 73.38 90 GLN A N 1
ATOM 741 C CA . GLN A 1 90 ? 16.348 13.081 2.982 1.00 73.38 90 GLN A CA 1
ATOM 742 C C . GLN A 1 90 ? 16.229 12.684 4.460 1.00 73.38 90 GLN A C 1
ATOM 744 O O . GLN A 1 90 ? 16.363 11.515 4.811 1.00 73.38 90 GLN A O 1
ATOM 749 N N . LYS A 1 91 ? 15.956 13.659 5.331 1.00 79.44 91 LYS A N 1
ATOM 750 C CA . LYS A 1 91 ? 15.783 13.457 6.776 1.00 79.44 91 LYS A CA 1
ATOM 751 C C . LYS A 1 91 ? 14.321 13.442 7.219 1.00 79.44 91 LYS A C 1
ATOM 753 O O . LYS A 1 91 ? 14.059 13.355 8.419 1.00 79.44 91 LYS A O 1
ATOM 758 N N . ALA A 1 92 ? 13.378 13.566 6.287 1.00 85.69 92 ALA A N 1
ATOM 759 C CA . ALA A 1 92 ? 11.964 13.536 6.615 1.00 85.69 92 ALA A CA 1
ATOM 760 C C . ALA A 1 92 ? 11.553 12.122 7.051 1.00 85.69 92 ALA A C 1
ATOM 762 O O . ALA A 1 92 ? 11.996 11.124 6.480 1.00 85.69 92 ALA A O 1
ATOM 763 N N . LYS A 1 93 ? 10.702 12.031 8.072 1.00 87.06 93 LYS A N 1
ATOM 764 C CA . LYS A 1 93 ? 10.214 10.757 8.610 1.00 87.06 93 LYS A CA 1
ATOM 765 C C . LYS A 1 93 ? 8.699 10.755 8.647 1.00 87.06 93 LYS A C 1
ATOM 767 O O . LYS A 1 93 ? 8.088 11.749 9.016 1.00 87.06 93 LYS A O 1
ATOM 772 N N . SER A 1 94 ? 8.095 9.630 8.288 1.00 88.88 94 SER A N 1
ATOM 773 C CA . SER A 1 94 ? 6.673 9.412 8.541 1.00 88.88 94 SER A CA 1
ATOM 774 C C . SER A 1 94 ? 6.511 9.030 10.009 1.00 88.88 94 SER A C 1
ATOM 776 O O . SER A 1 94 ? 7.124 8.061 10.456 1.00 88.88 94 SER A O 1
ATOM 778 N N . ASN A 1 95 ? 5.756 9.827 10.758 1.00 91.62 95 ASN A N 1
ATOM 779 C CA . ASN A 1 95 ? 5.484 9.600 12.168 1.00 91.62 95 ASN A CA 1
ATOM 780 C C . ASN A 1 95 ? 4.038 9.144 12.347 1.00 91.62 95 ASN A C 1
ATOM 782 O O . ASN A 1 95 ? 3.124 9.766 11.806 1.00 91.62 95 ASN A O 1
ATOM 786 N N . PHE A 1 96 ? 3.839 8.082 13.120 1.00 92.12 96 PHE A N 1
ATOM 787 C CA . PHE A 1 96 ? 2.511 7.638 13.522 1.00 92.12 96 PHE A CA 1
ATOM 788 C C . PHE A 1 96 ? 1.899 8.642 14.498 1.00 92.12 96 PHE A C 1
ATOM 790 O O . PHE A 1 96 ? 2.531 8.985 15.497 1.00 92.12 96 PHE A O 1
ATOM 797 N N . ILE A 1 97 ? 0.666 9.078 14.233 1.00 93.31 97 ILE A N 1
ATOM 798 C CA . ILE A 1 97 ? -0.049 10.012 15.114 1.00 93.31 97 ILE A CA 1
ATOM 799 C C . ILE A 1 97 ? -1.344 9.432 15.679 1.00 93.31 97 ILE A C 1
ATOM 801 O O . ILE A 1 97 ? -1.711 9.762 16.804 1.00 93.31 97 ILE A O 1
ATOM 805 N N . ALA A 1 98 ? -2.043 8.573 14.929 1.00 92.94 98 ALA A N 1
ATOM 806 C CA . ALA A 1 98 ? -3.315 7.995 15.356 1.00 92.94 98 ALA A CA 1
ATOM 807 C C . ALA A 1 98 ? -3.722 6.782 14.508 1.00 92.94 98 ALA A C 1
ATOM 809 O O . ALA A 1 98 ? -3.246 6.590 13.392 1.00 92.94 98 ALA A O 1
ATOM 810 N N . GLY A 1 99 ? -4.665 5.987 15.013 1.00 92.25 99 GLY A N 1
ATOM 811 C CA . GLY A 1 99 ? -5.449 5.059 14.198 1.00 92.25 99 GLY A CA 1
ATOM 812 C C . GLY A 1 99 ? -6.771 5.706 13.794 1.00 92.25 99 GLY A C 1
ATOM 813 O O . GLY A 1 99 ? -7.401 6.379 14.608 1.00 92.25 99 GLY A O 1
ATOM 814 N N . GLY A 1 100 ? -7.199 5.502 12.553 1.00 93.06 100 GLY A N 1
ATOM 815 C CA . GLY A 1 100 ? -8.488 5.982 12.066 1.00 93.06 100 GLY A CA 1
ATOM 816 C C . GLY A 1 100 ? -9.254 4.905 11.325 1.00 93.06 100 GLY A C 1
ATOM 817 O O . GLY A 1 100 ? -8.687 3.907 10.888 1.00 93.06 100 GLY A O 1
ATOM 818 N N . LEU A 1 101 ? -10.554 5.119 11.179 1.00 92.56 101 LEU A N 1
ATOM 819 C CA . LEU A 1 101 ? -11.428 4.208 10.464 1.00 92.56 101 LEU A CA 1
ATOM 820 C C . LEU A 1 101 ? -11.993 4.904 9.234 1.00 92.56 101 LEU A C 1
ATOM 822 O O . LEU A 1 101 ? -12.733 5.881 9.341 1.00 92.56 101 LEU A O 1
ATOM 826 N N . PHE A 1 102 ? -11.650 4.378 8.066 1.00 93.62 102 PHE A N 1
ATOM 827 C CA . PHE A 1 102 ? -12.047 4.946 6.789 1.00 93.62 102 PHE A CA 1
ATOM 828 C C . PHE A 1 102 ? -12.776 3.870 5.996 1.00 93.62 102 PHE A C 1
ATOM 830 O O . PHE A 1 102 ? -12.148 3.003 5.397 1.00 93.62 102 PHE A O 1
ATOM 837 N N . CYS A 1 103 ? -14.112 3.921 6.007 1.00 92.50 103 CYS A N 1
ATOM 838 C CA . CYS A 1 103 ? -14.954 2.836 5.492 1.00 92.50 103 CYS A CA 1
ATOM 839 C C . CYS A 1 103 ? -14.642 2.480 4.029 1.00 92.50 103 CYS A C 1
ATOM 841 O O . CYS A 1 103 ? -14.585 1.306 3.694 1.00 92.50 103 CYS A O 1
ATOM 843 N N . THR A 1 104 ? -14.403 3.470 3.161 1.00 92.75 104 THR A N 1
ATOM 844 C CA . THR A 1 104 ? -14.082 3.203 1.749 1.00 92.75 104 THR A CA 1
ATOM 845 C C . THR A 1 104 ? -12.677 2.598 1.582 1.00 92.75 104 THR A C 1
ATOM 847 O O . THR A 1 104 ? -12.574 1.533 0.979 1.00 92.75 104 THR A O 1
ATOM 850 N N . PRO A 1 105 ? -11.595 3.181 2.142 1.00 94.00 105 PRO A N 1
ATOM 851 C CA . PRO A 1 105 ? -10.274 2.543 2.160 1.00 94.00 105 PRO A CA 1
ATOM 852 C C . PRO A 1 105 ? -10.206 1.175 2.851 1.00 94.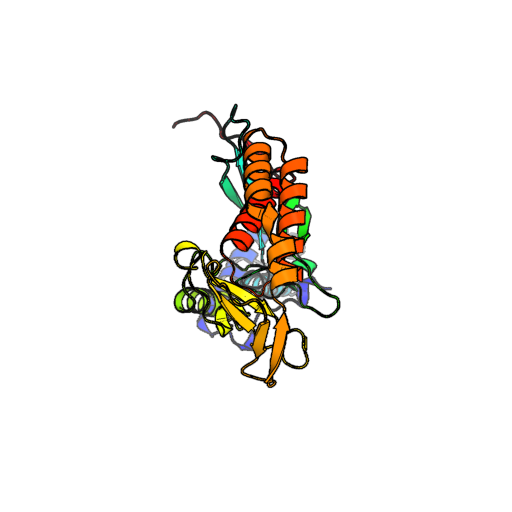00 105 PRO A C 1
ATOM 854 O O . PRO A 1 105 ? -9.338 0.380 2.506 1.00 94.00 105 PRO A O 1
ATOM 857 N N . ALA A 1 106 ? -11.093 0.876 3.806 1.00 94.44 106 ALA A N 1
ATOM 858 C CA . ALA A 1 106 ? -11.150 -0.429 4.473 1.00 94.44 106 ALA A CA 1
ATOM 859 C C . ALA A 1 106 ? -11.547 -1.570 3.520 1.00 94.44 106 ALA A C 1
ATOM 861 O O . ALA A 1 106 ? -11.245 -2.724 3.796 1.00 94.44 106 ALA A O 1
ATOM 862 N N . LEU A 1 107 ? -12.174 -1.253 2.381 1.00 93.75 107 LEU A N 1
ATOM 863 C CA . LEU A 1 107 ? -12.514 -2.229 1.342 1.00 93.75 107 LEU A CA 1
ATOM 864 C C . LEU A 1 107 ? -11.306 -2.644 0.488 1.00 93.75 107 LEU A C 1
ATOM 866 O O . LEU A 1 107 ? -11.402 -3.600 -0.278 1.00 93.75 107 LEU A O 1
ATOM 870 N N . LEU A 1 108 ? -10.190 -1.909 0.558 1.00 95.94 108 LEU A N 1
ATOM 871 C CA . LEU A 1 108 ? -9.005 -2.210 -0.240 1.00 95.94 108 LEU A CA 1
ATOM 872 C C . LEU A 1 108 ? -8.259 -3.389 0.375 1.00 95.94 108 LEU A C 1
ATOM 874 O O . LEU A 1 108 ? -7.736 -3.284 1.485 1.00 95.94 108 LEU A O 1
ATOM 878 N N . ASN A 1 109 ? -8.151 -4.483 -0.375 1.00 96.56 109 ASN A N 1
ATOM 879 C CA . ASN A 1 109 ? -7.366 -5.644 0.024 1.00 96.56 109 ASN A CA 1
ATOM 880 C C . ASN A 1 109 ? -5.865 -5.341 0.067 1.00 96.56 109 ASN A C 1
ATOM 882 O O . ASN A 1 109 ? -5.374 -4.322 -0.424 1.00 96.56 109 ASN A O 1
ATOM 886 N N . HIS A 1 110 ? -5.111 -6.267 0.648 1.00 97.44 110 HIS A N 1
ATOM 887 C CA . HIS A 1 110 ? -3.674 -6.132 0.799 1.00 97.44 110 HIS A CA 1
ATOM 888 C C . HIS A 1 110 ? -2.874 -6.567 -0.440 1.00 97.44 110 HIS A C 1
ATOM 890 O O . HIS A 1 110 ? -3.076 -7.651 -0.984 1.00 97.44 110 HIS A O 1
ATOM 896 N N . SER A 1 111 ? -1.836 -5.799 -0.782 1.00 97.94 111 SER A N 1
ATOM 897 C CA . SER A 1 111 ? -0.707 -6.269 -1.591 1.00 97.94 111 SER A CA 1
ATOM 898 C C . SER A 1 111 ? 0.622 -5.882 -0.948 1.00 97.94 111 SER A C 1
ATOM 900 O O . SER A 1 111 ? 0.817 -4.764 -0.460 1.00 97.94 111 SER A O 1
ATOM 902 N N . CYS A 1 112 ? 1.592 -6.796 -1.001 1.00 98.25 112 CYS A N 1
ATOM 903 C CA . CYS A 1 112 ? 2.963 -6.490 -0.601 1.00 98.25 112 CYS A CA 1
ATOM 904 C C . CYS A 1 112 ? 3.728 -5.688 -1.663 1.00 98.25 112 CYS A C 1
ATOM 906 O O . CYS A 1 112 ? 4.844 -5.266 -1.384 1.00 98.25 112 CYS A O 1
ATOM 908 N N . ASN A 1 113 ? 3.146 -5.508 -2.853 1.00 96.94 113 ASN A N 1
ATOM 909 C CA . ASN A 1 113 ? 3.563 -4.580 -3.902 1.00 96.94 113 ASN A CA 1
ATOM 910 C C . ASN A 1 113 ? 2.354 -3.688 -4.259 1.00 96.94 113 ASN A C 1
ATOM 912 O O . ASN A 1 113 ? 1.670 -3.946 -5.259 1.00 96.94 113 ASN A O 1
ATOM 916 N N . PRO A 1 114 ? 1.977 -2.736 -3.387 1.00 95.81 114 PRO A N 1
ATOM 917 C CA . PRO A 1 114 ? 0.793 -1.909 -3.599 1.00 95.81 114 PRO A CA 1
ATOM 918 C C . PRO A 1 114 ? 0.965 -1.014 -4.833 1.00 95.81 114 PRO A C 1
ATOM 920 O O . PRO A 1 114 ? 2.057 -0.541 -5.146 1.00 95.81 114 PRO A O 1
ATOM 923 N N . GLY A 1 115 ? -0.141 -0.760 -5.533 1.00 94.31 115 GLY A N 1
ATOM 924 C CA . GLY A 1 115 ? -0.167 0.150 -6.682 1.00 94.31 115 GLY A CA 1
ATOM 925 C C . GLY A 1 115 ? -0.475 1.603 -6.323 1.00 94.31 115 GLY A C 1
ATOM 926 O O . GLY A 1 115 ? -0.650 2.425 -7.223 1.00 94.31 115 GLY A O 1
ATOM 927 N N . ILE A 1 116 ? -0.582 1.907 -5.030 1.00 96.25 116 ILE A N 1
ATOM 928 C CA . ILE A 1 116 ? -1.023 3.196 -4.507 1.00 96.25 116 ILE A CA 1
ATOM 929 C C . ILE A 1 116 ? -0.062 3.726 -3.445 1.00 96.25 116 ILE A C 1
ATOM 931 O O . ILE A 1 116 ? 0.693 2.976 -2.828 1.00 96.25 116 ILE A O 1
ATOM 935 N N . VAL A 1 117 ? -0.147 5.028 -3.204 1.00 94.31 117 VAL A N 1
ATOM 936 C CA . VAL A 1 117 ? 0.357 5.685 -2.003 1.00 94.31 117 VAL A CA 1
ATOM 937 C C . VAL A 1 117 ? -0.810 6.315 -1.255 1.00 94.31 117 VAL A C 1
ATOM 939 O O . VAL A 1 117 ? -1.786 6.769 -1.859 1.00 94.31 117 VAL A O 1
ATOM 942 N N . ARG A 1 118 ? -0.682 6.347 0.067 1.00 94.19 118 ARG A N 1
ATOM 943 C CA . ARG A 1 118 ? -1.630 6.958 0.989 1.00 94.19 118 ARG A CA 1
ATOM 944 C C . ARG A 1 118 ? -0.939 8.052 1.793 1.00 94.19 118 ARG A C 1
ATOM 946 O O . ARG A 1 118 ? 0.188 7.860 2.251 1.00 94.19 118 ARG A O 1
ATOM 953 N N . TYR A 1 119 ? -1.631 9.168 1.967 1.00 94.19 119 TYR A N 1
ATOM 954 C CA . TYR A 1 119 ? -1.260 10.258 2.868 1.00 94.19 119 TYR A CA 1
ATOM 955 C C . TYR A 1 119 ? -2.533 10.953 3.377 1.00 94.19 119 TYR A C 1
ATOM 957 O O . TYR A 1 119 ? -3.637 10.612 2.948 1.00 94.19 119 TYR A O 1
ATOM 965 N N . PHE A 1 120 ? -2.402 11.890 4.315 1.00 94.81 120 PHE A N 1
ATOM 966 C CA . PHE A 1 120 ? -3.544 12.547 4.956 1.00 94.81 120 PHE A CA 1
ATOM 967 C C . PHE A 1 120 ? -3.505 14.055 4.749 1.00 94.81 120 PHE A C 1
ATOM 969 O O . PHE A 1 120 ? -2.442 14.644 4.876 1.00 94.81 120 PHE A O 1
ATOM 976 N N . GLU A 1 121 ? -4.651 14.668 4.463 1.00 94.50 121 GLU A N 1
ATOM 977 C CA . GLU A 1 121 ? -4.861 16.120 4.441 1.00 94.50 121 GLU A CA 1
ATOM 978 C C . GLU A 1 121 ? -5.889 16.466 5.531 1.00 94.50 121 GLU A C 1
ATOM 980 O O . GLU A 1 121 ? -7.084 16.179 5.410 1.00 94.50 121 GLU A O 1
ATOM 985 N N . GLY A 1 122 ? -5.417 17.001 6.659 1.00 92.56 122 GLY A N 1
ATOM 986 C CA . GLY A 1 122 ? -6.191 17.071 7.896 1.00 92.56 122 GLY A CA 1
ATOM 987 C C . GLY A 1 122 ? -6.605 15.670 8.348 1.00 92.56 122 GLY A C 1
ATOM 988 O O . GLY A 1 122 ? -5.761 14.815 8.614 1.00 92.56 122 GLY A O 1
ATOM 989 N N . THR A 1 123 ? -7.912 15.424 8.404 1.00 92.06 123 THR A N 1
ATOM 990 C CA . THR A 1 123 ? -8.501 14.109 8.704 1.00 92.06 123 THR A CA 1
ATOM 991 C C . THR A 1 123 ? -8.910 13.333 7.451 1.00 92.06 123 THR A C 1
ATOM 993 O O . THR A 1 123 ? -9.428 12.226 7.567 1.00 92.06 123 THR A O 1
ATOM 996 N N . THR A 1 124 ? -8.687 13.877 6.250 1.00 94.88 124 THR A N 1
ATOM 997 C CA . THR A 1 124 ? -9.060 13.228 4.988 1.00 94.88 124 THR A CA 1
ATOM 998 C C . THR A 1 124 ? -7.932 12.330 4.505 1.00 94.88 124 THR A C 1
ATOM 1000 O O . THR A 1 124 ? -6.809 12.787 4.305 1.00 94.88 124 THR A O 1
ATOM 1003 N N . MET A 1 125 ? -8.224 11.049 4.277 1.00 95.81 125 MET A N 1
ATOM 1004 C CA . MET A 1 125 ? -7.276 10.137 3.643 1.00 95.81 125 MET A CA 1
ATOM 1005 C C . MET A 1 125 ? -7.274 10.341 2.129 1.00 95.81 125 MET A C 1
ATOM 1007 O O . MET A 1 125 ? -8.309 10.204 1.477 1.00 95.81 125 MET A O 1
ATOM 1011 N N . VAL A 1 126 ? -6.096 10.595 1.567 1.00 96.44 126 VAL A N 1
ATOM 1012 C CA . VAL A 1 126 ? -5.884 10.680 0.125 1.00 96.44 126 VAL A CA 1
ATOM 1013 C C . VAL A 1 126 ? -5.162 9.426 -0.352 1.00 96.44 126 VAL A C 1
ATOM 1015 O O . VAL A 1 126 ? -4.093 9.075 0.146 1.00 96.44 126 VAL A O 1
ATOM 1018 N N . VAL A 1 127 ? -5.749 8.758 -1.344 1.00 96.25 127 VAL A N 1
ATOM 1019 C CA . VAL A 1 127 ? -5.189 7.573 -2.001 1.00 96.25 127 VAL A CA 1
ATOM 1020 C C . VAL A 1 127 ? -4.899 7.914 -3.458 1.00 96.25 127 VAL A C 1
ATOM 1022 O O . VAL A 1 127 ? -5.795 8.334 -4.189 1.00 96.25 127 VAL A O 1
ATOM 1025 N N . ARG A 1 128 ? -3.649 7.737 -3.896 1.00 96.12 128 ARG A N 1
ATOM 1026 C CA . ARG A 1 128 ? -3.221 8.012 -5.277 1.00 96.12 128 ARG A CA 1
ATOM 1027 C C . ARG A 1 128 ? -2.554 6.797 -5.890 1.00 96.12 128 ARG A C 1
ATOM 1029 O O . ARG A 1 128 ? -1.717 6.169 -5.252 1.00 96.12 128 ARG A O 1
ATOM 1036 N N . ALA A 1 129 ? -2.882 6.498 -7.144 1.00 95.94 129 ALA A N 1
ATOM 1037 C CA . ALA A 1 129 ? -2.147 5.505 -7.915 1.00 95.94 129 ALA A CA 1
ATOM 1038 C C . ALA A 1 129 ? -0.707 5.980 -8.168 1.00 95.94 129 ALA A C 1
ATOM 1040 O O . ALA A 1 129 ? -0.479 7.143 -8.501 1.00 95.94 129 ALA A O 1
ATOM 1041 N N . ILE A 1 130 ? 0.249 5.063 -8.021 1.00 95.25 130 ILE A N 1
ATOM 1042 C CA . ILE A 1 130 ? 1.682 5.284 -8.292 1.00 95.25 130 ILE A CA 1
ATOM 1043 C C . ILE A 1 130 ? 2.222 4.329 -9.361 1.00 95.25 130 ILE A C 1
ATOM 1045 O O . ILE A 1 130 ? 3.426 4.235 -9.563 1.00 95.25 130 ILE A O 1
ATOM 1049 N N . ARG A 1 131 ? 1.330 3.582 -10.012 1.00 92.81 131 ARG A N 1
ATOM 1050 C CA . ARG A 1 131 ? 1.599 2.766 -11.194 1.00 92.81 131 ARG A CA 1
ATOM 1051 C C . ARG A 1 131 ? 0.353 2.685 -12.057 1.00 92.81 131 ARG A C 1
ATOM 1053 O O . ARG A 1 131 ? -0.739 3.048 -11.616 1.00 92.81 131 ARG A O 1
ATOM 1060 N N . THR A 1 132 ? 0.500 2.151 -13.258 1.00 92.81 132 THR A N 1
ATOM 1061 C CA . THR A 1 132 ? -0.627 1.862 -14.139 1.00 92.81 132 THR A CA 1
ATOM 1062 C C . THR A 1 132 ? -1.529 0.798 -13.511 1.00 92.81 132 THR A C 1
ATOM 1064 O O . THR A 1 132 ? -1.116 -0.342 -13.303 1.00 92.81 132 THR A O 1
ATOM 1067 N N . ILE A 1 133 ? -2.787 1.156 -13.252 1.00 93.19 133 ILE A N 1
ATOM 1068 C CA . ILE A 1 133 ? -3.843 0.234 -12.818 1.00 93.19 133 ILE A CA 1
ATOM 1069 C C . ILE A 1 133 ? -4.894 0.214 -13.926 1.00 93.19 133 ILE A C 1
ATOM 1071 O O . ILE A 1 133 ? -5.533 1.228 -14.203 1.00 93.19 133 ILE A O 1
ATOM 1075 N N . ARG A 1 134 ? -5.029 -0.918 -14.622 1.00 91.88 134 ARG A N 1
ATOM 1076 C CA . ARG A 1 134 ? -5.969 -1.052 -15.747 1.00 91.88 134 ARG A CA 1
ATOM 1077 C C . ARG A 1 134 ? -7.383 -1.311 -15.234 1.00 91.88 134 ARG A C 1
ATOM 1079 O O . ARG A 1 134 ? -7.561 -1.870 -14.156 1.00 91.88 134 ARG A O 1
ATOM 1086 N N . ALA A 1 135 ? -8.386 -0.957 -16.034 1.00 94.56 135 ALA A N 1
ATOM 1087 C CA . ALA A 1 135 ? -9.775 -1.291 -15.732 1.00 94.56 135 ALA A CA 1
ATOM 1088 C C . ALA A 1 135 ? -9.930 -2.804 -15.484 1.00 94.56 135 ALA A C 1
ATOM 1090 O O . ALA A 1 135 ? -9.379 -3.619 -16.224 1.00 94.56 135 ALA A O 1
ATOM 1091 N N . GLY A 1 136 ? -10.656 -3.159 -14.424 1.00 93.69 136 GLY A N 1
ATOM 1092 C CA . GLY A 1 136 ? -10.831 -4.543 -13.979 1.00 93.69 136 GLY A CA 1
ATOM 1093 C C . GLY A 1 136 ? -9.707 -5.087 -13.090 1.00 93.69 136 GLY A C 1
ATOM 1094 O O . GLY A 1 136 ? -9.860 -6.180 -12.554 1.00 93.69 136 GLY A O 1
ATOM 1095 N N . MET A 1 137 ? -8.603 -4.356 -12.895 1.00 92.38 137 MET A N 1
ATOM 1096 C CA . MET A 1 137 ? -7.609 -4.710 -11.880 1.00 92.38 137 MET A CA 1
ATOM 1097 C C . MET A 1 137 ? -8.042 -4.218 -10.502 1.00 92.38 137 MET A C 1
ATOM 1099 O O . MET A 1 137 ? -8.575 -3.119 -10.352 1.00 92.38 137 MET A O 1
ATOM 1103 N N . GLU A 1 138 ? -7.754 -5.027 -9.492 1.00 94.69 138 GLU A N 1
ATOM 1104 C CA . GLU A 1 138 ? -7.966 -4.663 -8.100 1.00 94.69 138 GLU A CA 1
ATOM 1105 C C . GLU A 1 138 ? -6.996 -3.557 -7.654 1.00 94.69 138 GLU A C 1
ATOM 1107 O O . GLU A 1 138 ? -5.817 -3.535 -8.027 1.00 94.69 138 GLU A O 1
ATOM 1112 N N . ILE A 1 139 ? -7.499 -2.639 -6.828 1.00 96.75 139 ILE A N 1
ATOM 1113 C CA . ILE A 1 139 ? -6.690 -1.644 -6.128 1.00 96.75 139 ILE A CA 1
ATOM 1114 C C . ILE A 1 139 ? -6.402 -2.198 -4.736 1.00 96.75 139 ILE A C 1
ATOM 1116 O O . ILE A 1 139 ? -7.322 -2.419 -3.954 1.00 96.75 139 ILE A O 1
ATOM 1120 N N . CYS A 1 140 ? -5.124 -2.397 -4.423 1.00 96.75 140 CYS A N 1
ATOM 1121 C CA . CYS A 1 140 ? -4.700 -2.935 -3.134 1.00 96.75 140 CYS A CA 1
ATOM 1122 C C . CYS A 1 140 ? -3.890 -1.907 -2.341 1.00 96.75 140 CYS A C 1
ATOM 1124 O O . CYS A 1 140 ? -2.999 -1.263 -2.905 1.00 96.75 140 CYS A O 1
ATOM 1126 N N . ASP A 1 141 ? -4.139 -1.827 -1.035 1.00 95.81 141 ASP A N 1
ATOM 1127 C CA . ASP A 1 141 ? -3.329 -1.075 -0.073 1.00 95.81 141 ASP A CA 1
ATOM 1128 C C . ASP A 1 141 ? -2.242 -1.964 0.556 1.00 95.81 141 ASP A C 1
ATOM 1130 O O . ASP A 1 141 ? -2.198 -3.187 0.387 1.00 95.81 141 ASP A O 1
ATOM 1134 N N . ASN A 1 142 ? -1.327 -1.348 1.295 1.00 95.12 142 ASN A N 1
ATOM 1135 C CA . ASN A 1 142 ? -0.354 -2.044 2.112 1.00 95.12 142 ASN A CA 1
ATOM 1136 C C . ASN A 1 142 ? -0.760 -2.025 3.589 1.00 95.12 142 ASN A C 1
ATOM 1138 O O . ASN A 1 142 ? -1.010 -0.978 4.177 1.00 95.12 142 ASN A O 1
ATOM 1142 N N . TYR A 1 143 ? -0.784 -3.206 4.206 1.00 95.69 143 TYR A N 1
ATOM 1143 C CA . TYR A 1 143 ? -1.206 -3.400 5.596 1.00 95.69 143 TYR A CA 1
ATOM 1144 C C . TYR A 1 143 ? -0.009 -3.413 6.568 1.00 95.69 143 TYR A C 1
ATOM 1146 O O . TYR A 1 143 ? -0.138 -3.868 7.708 1.00 95.69 143 TYR A O 1
ATOM 1154 N N . GLY A 1 144 ? 1.159 -2.954 6.102 1.00 93.88 144 GLY A N 1
ATOM 1155 C CA . GLY A 1 144 ? 2.426 -2.900 6.831 1.00 93.88 144 GLY A CA 1
ATOM 1156 C C . GLY A 1 144 ? 3.561 -3.624 6.092 1.00 93.88 144 GLY A C 1
ATOM 1157 O O . GLY A 1 144 ? 4.525 -2.977 5.690 1.00 93.88 144 GLY A O 1
ATOM 1158 N N . PRO A 1 145 ? 3.480 -4.953 5.882 1.00 96.12 145 PRO A N 1
ATOM 1159 C CA . PRO A 1 145 ? 4.595 -5.701 5.299 1.00 96.12 145 PRO A CA 1
ATOM 1160 C C . PRO A 1 145 ? 4.744 -5.463 3.787 1.00 96.12 145 PRO A C 1
ATOM 1162 O O . PRO A 1 145 ? 3.788 -5.634 3.024 1.00 96.12 145 PRO A O 1
ATOM 1165 N N . ILE A 1 146 ? 5.952 -5.123 3.327 1.00 96.81 146 ILE A N 1
ATOM 1166 C CA . ILE A 1 146 ? 6.276 -4.827 1.917 1.00 96.81 146 ILE A CA 1
ATOM 1167 C C . ILE A 1 146 ? 7.457 -5.680 1.439 1.00 96.81 146 ILE A C 1
ATOM 1169 O O . ILE A 1 146 ? 8.411 -5.907 2.182 1.00 96.81 146 ILE A O 1
ATOM 1173 N N . PHE A 1 147 ? 7.400 -6.196 0.207 1.00 98.25 147 PHE A N 1
ATOM 1174 C CA . PHE A 1 147 ? 8.399 -7.171 -0.264 1.00 98.25 147 PHE A CA 1
ATOM 1175 C C . PHE A 1 147 ? 9.807 -6.584 -0.418 1.00 98.25 147 PHE A C 1
ATOM 1177 O O . PHE A 1 147 ? 10.786 -7.315 -0.334 1.00 98.25 147 PHE A O 1
ATOM 1184 N N . THR A 1 148 ? 9.909 -5.270 -0.618 1.00 97.50 148 THR A N 1
ATOM 1185 C CA . THR A 1 148 ? 11.186 -4.569 -0.777 1.00 97.50 148 THR A CA 1
ATOM 1186 C C . THR A 1 148 ? 12.030 -4.564 0.496 1.00 97.50 148 THR A C 1
ATOM 1188 O O . THR A 1 148 ? 13.230 -4.333 0.399 1.00 97.50 148 THR A O 1
ATOM 1191 N N . MET A 1 149 ? 11.419 -4.813 1.660 1.00 97.31 149 MET A N 1
ATOM 1192 C CA . MET A 1 149 ? 12.072 -4.757 2.972 1.00 97.31 149 MET A CA 1
ATOM 1193 C C . MET A 1 149 ? 12.001 -6.077 3.742 1.00 97.31 149 MET A C 1
ATOM 1195 O O . MET A 1 149 ? 12.830 -6.313 4.613 1.00 97.31 149 MET A O 1
ATOM 1199 N N . GLU A 1 150 ? 11.007 -6.926 3.461 1.00 97.88 150 GLU A N 1
ATOM 1200 C CA . GLU A 1 150 ? 10.740 -8.118 4.265 1.00 97.88 150 GLU A CA 1
ATOM 1201 C C . GLU A 1 150 ? 10.541 -9.388 3.412 1.00 97.88 150 GLU A C 1
ATOM 1203 O O . GLU A 1 150 ? 9.740 -9.383 2.462 1.00 97.88 150 GLU A O 1
ATOM 1208 N N . PRO A 1 151 ? 11.193 -10.518 3.764 1.00 98.25 151 PRO A N 1
ATOM 1209 C CA . PRO A 1 151 ? 11.025 -11.782 3.054 1.00 98.25 151 PRO A CA 1
ATOM 1210 C C . PRO A 1 151 ? 9.588 -12.307 3.116 1.00 98.25 151 PRO A C 1
ATOM 1212 O O . PRO A 1 151 ? 8.851 -12.066 4.075 1.00 98.25 151 PRO A O 1
ATOM 1215 N N . LYS A 1 152 ? 9.191 -13.096 2.109 1.00 98.50 152 LYS A N 1
ATOM 1216 C CA . LYS A 1 152 ? 7.830 -13.654 1.980 1.00 98.50 152 LYS A CA 1
ATOM 1217 C C . LYS A 1 152 ? 7.316 -14.306 3.269 1.00 98.50 152 LYS A C 1
ATOM 1219 O O . LYS A 1 152 ? 6.191 -14.019 3.674 1.00 98.50 152 LYS A O 1
ATOM 1224 N N . GLY A 1 153 ? 8.126 -15.167 3.891 1.00 98.44 153 GLY A N 1
ATOM 1225 C CA . GLY A 1 153 ? 7.724 -15.912 5.087 1.00 98.44 153 GLY A CA 1
ATOM 1226 C C . GLY A 1 153 ? 7.327 -14.993 6.240 1.00 98.44 153 GLY A C 1
ATOM 1227 O O . GLY A 1 153 ? 6.277 -15.193 6.850 1.00 98.44 153 GLY A O 1
ATOM 1228 N N . GLU A 1 154 ? 8.107 -13.936 6.473 1.00 98.50 154 GLU A N 1
ATOM 1229 C CA . GLU A 1 154 ? 7.842 -12.967 7.535 1.00 98.50 154 GLU A CA 1
ATOM 1230 C C . GLU A 1 154 ? 6.627 -12.090 7.217 1.00 98.50 154 GLU A C 1
ATOM 1232 O O . GLU A 1 154 ? 5.753 -11.906 8.068 1.00 98.50 154 GLU A O 1
ATOM 1237 N N . ARG A 1 155 ? 6.492 -11.643 5.959 1.00 98.56 155 ARG A N 1
ATOM 1238 C CA . ARG A 1 155 ? 5.307 -10.901 5.503 1.00 98.56 155 ARG A CA 1
ATOM 1239 C C . ARG A 1 155 ? 4.024 -11.697 5.721 1.00 98.56 155 ARG A C 1
ATOM 1241 O O . ARG A 1 155 ? 3.089 -11.198 6.341 1.00 98.56 155 ARG A O 1
ATOM 1248 N N . GLN A 1 156 ? 3.980 -12.944 5.249 1.00 98.56 156 GLN A N 1
ATOM 1249 C CA . GLN A 1 156 ? 2.808 -13.804 5.419 1.00 98.56 156 GLN A CA 1
ATOM 1250 C C . GLN A 1 156 ? 2.553 -14.131 6.895 1.00 98.56 156 GLN A C 1
ATOM 1252 O O . GLN A 1 156 ? 1.399 -14.159 7.308 1.00 98.56 156 GLN A O 1
ATOM 1257 N N . ARG A 1 157 ? 3.597 -14.322 7.714 1.00 98.50 157 ARG A N 1
ATOM 1258 C CA . ARG A 1 157 ? 3.451 -14.533 9.162 1.00 98.50 157 ARG A CA 1
ATOM 1259 C C . ARG A 1 157 ? 2.783 -13.337 9.843 1.00 98.50 157 ARG A C 1
ATOM 1261 O O . ARG A 1 157 ? 1.806 -13.533 10.561 1.00 98.50 157 ARG A O 1
ATOM 1268 N N . LYS A 1 158 ? 3.262 -12.111 9.599 1.00 98.31 158 LYS A N 1
ATOM 1269 C CA . LYS A 1 158 ? 2.681 -10.879 10.164 1.00 98.31 158 LYS A CA 1
ATOM 1270 C C . LYS A 1 158 ? 1.221 -10.689 9.750 1.00 98.31 158 LYS A C 1
ATOM 1272 O O . LYS A 1 158 ? 0.386 -10.358 10.589 1.00 98.31 158 LYS A O 1
ATOM 1277 N N . LEU A 1 159 ? 0.908 -10.934 8.476 1.00 98.19 159 LEU A N 1
ATOM 1278 C CA . LEU A 1 159 ? -0.457 -10.816 7.956 1.00 98.19 159 LEU A CA 1
ATOM 1279 C C . LEU A 1 159 ? -1.388 -11.883 8.535 1.00 98.19 159 LEU A C 1
ATOM 1281 O O . LEU A 1 159 ? -2.474 -11.533 8.985 1.00 98.19 159 LEU A O 1
ATOM 1285 N N . ARG A 1 160 ? -0.942 -13.142 8.627 1.00 97.75 160 ARG A N 1
ATOM 1286 C CA . ARG A 1 160 ? -1.716 -14.215 9.268 1.00 97.75 160 ARG A CA 1
ATOM 1287 C C . ARG A 1 160 ? -2.005 -13.915 10.730 1.00 97.75 160 ARG A C 1
ATOM 1289 O O . ARG A 1 160 ? -3.111 -14.170 11.170 1.00 97.75 160 ARG A O 1
ATOM 1296 N N . LEU A 1 161 ? -1.051 -13.361 11.479 1.00 96.12 161 LEU A N 1
ATOM 1297 C CA . LEU A 1 161 ? -1.260 -13.049 12.896 1.00 96.12 161 LEU A CA 1
ATOM 1298 C C . LEU A 1 161 ? -2.225 -11.877 13.111 1.00 96.12 161 LEU A C 1
ATOM 1300 O O . LEU A 1 161 ? -3.066 -11.938 14.003 1.00 96.12 161 LEU A O 1
ATOM 1304 N N . LYS A 1 162 ? -2.108 -10.810 12.310 1.00 95.25 162 LYS A N 1
ATOM 1305 C CA . LYS A 1 162 ? -2.893 -9.583 12.512 1.00 95.25 162 LYS A CA 1
ATOM 1306 C C . LYS A 1 162 ? -4.248 -9.599 11.799 1.00 95.25 162 LYS A C 1
ATOM 1308 O O . LYS A 1 162 ? -5.221 -9.110 12.365 1.00 95.25 162 LYS A O 1
ATOM 1313 N N . TYR A 1 163 ? -4.305 -10.146 10.588 1.00 96.25 163 TYR A N 1
ATOM 1314 C CA . TYR A 1 163 ? -5.460 -10.062 9.685 1.00 96.25 163 TYR A CA 1
ATOM 1315 C C . TYR A 1 163 ? -6.025 -11.428 9.265 1.00 96.25 163 TYR A C 1
ATOM 1317 O O . TYR A 1 163 ? -6.950 -11.470 8.467 1.00 96.25 163 TYR A O 1
ATOM 1325 N N . TRP A 1 164 ? -5.461 -12.532 9.765 1.00 96.94 164 TRP A N 1
ATOM 1326 C CA . TRP A 1 164 ? -5.992 -13.897 9.600 1.00 96.94 164 TRP A CA 1
ATOM 1327 C C . TRP A 1 164 ? -6.113 -14.395 8.158 1.00 96.94 164 TRP A C 1
ATOM 1329 O O . TRP A 1 164 ? -6.879 -15.304 7.863 1.00 96.94 164 TRP A O 1
ATOM 1339 N N . PHE A 1 165 ? -5.286 -13.866 7.259 1.00 97.12 165 PHE A N 1
ATOM 1340 C CA . PHE A 1 165 ? -5.200 -14.358 5.889 1.00 97.12 165 PHE A CA 1
ATOM 1341 C C . PHE A 1 165 ? -3.754 -14.610 5.472 1.00 97.12 165 PHE A C 1
ATOM 1343 O O . PHE A 1 165 ? -2.800 -14.044 6.015 1.00 97.12 165 PHE A O 1
ATOM 1350 N N . GLU A 1 166 ? -3.592 -15.447 4.452 1.00 98.06 166 GLU A N 1
ATOM 1351 C CA . GLU A 1 166 ? -2.320 -15.637 3.773 1.00 98.06 166 GLU A CA 1
ATOM 1352 C C . GLU A 1 166 ? -2.277 -14.840 2.466 1.00 98.06 166 GLU A C 1
ATOM 1354 O O . GLU A 1 166 ? -3.113 -15.007 1.582 1.00 98.06 166 GLU A O 1
ATOM 1359 N N . CYS A 1 167 ? -1.289 -13.954 2.325 1.00 98.44 167 CYS A N 1
ATOM 1360 C CA . CYS A 1 167 ? -1.191 -13.087 1.154 1.00 98.44 167 CYS A CA 1
ATOM 1361 C C . CYS A 1 167 ? -0.791 -13.857 -0.113 1.00 98.44 167 CYS A C 1
ATOM 1363 O O . CYS A 1 167 ? 0.301 -14.431 -0.172 1.00 98.44 167 CYS A O 1
ATOM 1365 N N . GLY A 1 168 ? -1.649 -13.776 -1.135 1.00 97.94 168 GLY A N 1
ATOM 1366 C CA . GLY A 1 168 ? -1.461 -14.333 -2.478 1.00 97.94 168 GLY A CA 1
ATOM 1367 C C . GLY A 1 168 ? -1.118 -13.300 -3.559 1.00 97.94 168 GLY A C 1
ATOM 1368 O O . GLY A 1 168 ? -1.335 -13.564 -4.737 1.00 97.94 168 GLY A O 1
ATOM 1369 N N . CYS A 1 169 ? -0.610 -12.114 -3.197 1.00 98.00 169 CYS A N 1
ATOM 1370 C CA . CYS A 1 169 ? -0.230 -11.100 -4.189 1.00 98.00 169 CYS A CA 1
ATOM 1371 C C . CYS A 1 169 ? 0.927 -11.569 -5.097 1.00 98.00 169 CYS A C 1
ATOM 1373 O O . CYS A 1 169 ? 1.668 -12.493 -4.750 1.00 98.00 169 CYS A O 1
ATOM 1375 N N . GLU A 1 170 ? 1.144 -10.877 -6.221 1.00 96.31 170 GLU A N 1
ATOM 1376 C CA . GLU A 1 170 ? 2.198 -11.192 -7.205 1.00 96.31 170 GLU A CA 1
ATOM 1377 C C . GLU A 1 170 ? 3.592 -11.379 -6.578 1.00 96.31 170 GLU A C 1
ATOM 1379 O O . GLU A 1 170 ? 4.312 -12.314 -6.934 1.00 96.31 170 GLU A O 1
ATOM 1384 N N . ALA A 1 171 ? 3.935 -10.570 -5.570 1.00 98.19 171 ALA A N 1
ATOM 1385 C CA . ALA A 1 171 ? 5.211 -10.658 -4.868 1.00 98.19 171 ALA A CA 1
ATOM 1386 C C . ALA A 1 171 ? 5.326 -11.881 -3.943 1.00 98.19 171 ALA A C 1
ATOM 1388 O O . ALA A 1 171 ? 6.427 -12.371 -3.690 1.00 98.19 171 ALA A O 1
ATOM 1389 N N . CYS A 1 172 ? 4.210 -12.377 -3.400 1.00 98.50 172 CYS A N 1
ATOM 1390 C CA . CYS A 1 172 ? 4.183 -13.608 -2.606 1.00 98.50 172 CYS A CA 1
ATOM 1391 C C . CYS A 1 172 ? 4.162 -14.852 -3.499 1.00 98.50 172 CYS A C 1
ATOM 1393 O O . CYS A 1 172 ? 4.883 -15.812 -3.224 1.00 98.50 172 CYS A O 1
ATOM 1395 N N . VAL A 1 173 ? 3.366 -14.839 -4.572 1.00 98.00 173 VAL A N 1
ATOM 1396 C CA . VAL A 1 173 ? 3.278 -15.952 -5.531 1.00 98.00 173 VAL A CA 1
ATOM 1397 C C . VAL A 1 173 ? 4.614 -16.147 -6.237 1.00 98.00 173 VAL A C 1
ATOM 1399 O O . VAL A 1 173 ? 5.135 -17.257 -6.265 1.00 98.00 173 VAL A O 1
ATOM 14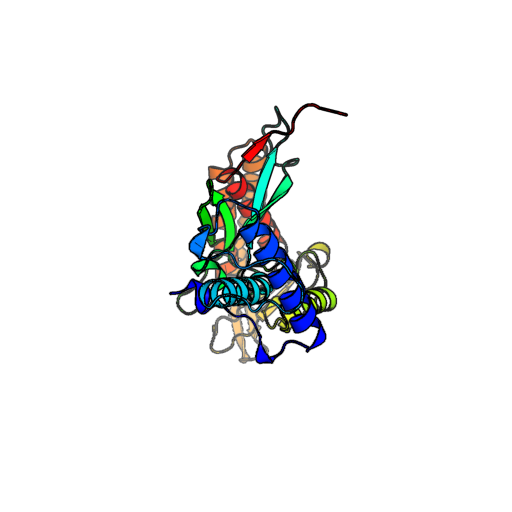02 N N . GLY A 1 174 ? 5.216 -15.062 -6.725 1.00 96.94 174 GLY A N 1
ATOM 1403 C CA . GLY A 1 174 ? 6.509 -15.098 -7.405 1.00 96.94 174 GLY A CA 1
ATOM 1404 C C . GLY A 1 174 ? 7.723 -15.203 -6.482 1.00 96.94 174 GLY A C 1
ATOM 1405 O O . GLY A 1 174 ? 8.836 -15.165 -6.994 1.00 96.94 174 GLY A O 1
ATOM 1406 N N . ASN A 1 175 ? 7.528 -15.281 -5.157 1.00 97.88 175 ASN A N 1
ATOM 1407 C CA . ASN A 1 175 ? 8.591 -15.254 -4.144 1.00 97.88 175 ASN A CA 1
ATOM 1408 C C . ASN A 1 175 ? 9.661 -14.186 -4.439 1.00 97.88 175 ASN A C 1
ATOM 1410 O O . ASN A 1 175 ? 10.846 -14.495 -4.560 1.00 97.88 175 ASN A O 1
ATOM 1414 N N . TRP A 1 176 ? 9.223 -12.941 -4.646 1.00 98.19 176 TRP A N 1
ATOM 1415 C CA . TRP A 1 176 ? 10.131 -11.876 -5.069 1.00 98.19 176 TRP A CA 1
ATOM 1416 C C . TRP A 1 176 ? 11.209 -11.613 -4.008 1.00 98.19 176 TRP A C 1
ATOM 1418 O O . TRP A 1 176 ? 10.887 -11.630 -2.813 1.00 98.19 176 TRP A O 1
ATOM 1428 N N . PRO A 1 177 ? 12.462 -11.369 -4.433 1.00 97.81 177 PRO A N 1
ATOM 1429 C CA . PRO A 1 177 ? 13.565 -11.077 -3.525 1.00 97.81 177 PRO A CA 1
ATOM 1430 C C . PRO A 1 177 ? 13.425 -9.675 -2.913 1.00 97.81 177 PRO A C 1
ATOM 1432 O O . PRO A 1 177 ? 12.613 -8.864 -3.374 1.00 97.81 177 PRO A O 1
ATOM 1435 N N . LEU A 1 178 ? 14.225 -9.389 -1.881 1.00 98.38 178 LEU A N 1
ATOM 1436 C CA . LEU A 1 178 ? 14.320 -8.046 -1.305 1.00 98.38 178 LEU A CA 1
ATOM 1437 C C . LEU A 1 178 ? 14.854 -7.055 -2.340 1.00 98.38 178 LEU A C 1
ATOM 1439 O O . LEU A 1 178 ? 15.486 -7.446 -3.320 1.00 98.38 178 LEU A O 1
ATOM 1443 N N . LEU A 1 179 ? 14.624 -5.758 -2.121 1.00 97.88 179 LEU A N 1
ATOM 1444 C CA . LEU A 1 179 ? 15.032 -4.727 -3.081 1.00 97.88 179 LEU A CA 1
ATOM 1445 C C . LEU A 1 179 ? 16.542 -4.748 -3.366 1.00 97.88 179 LEU A C 1
ATOM 1447 O O . LEU A 1 179 ? 16.952 -4.528 -4.505 1.00 97.88 179 LEU A O 1
ATOM 1451 N N . GLU A 1 180 ? 17.350 -5.008 -2.339 1.00 97.25 180 GLU A N 1
ATOM 1452 C CA . GLU A 1 180 ? 18.811 -5.106 -2.437 1.00 97.25 180 GLU A CA 1
ATOM 1453 C C . GLU A 1 180 ? 19.290 -6.338 -3.215 1.00 97.25 180 GLU A C 1
ATOM 1455 O O . GLU A 1 180 ? 20.329 -6.281 -3.868 1.00 97.25 180 GLU A O 1
ATOM 1460 N N . ASP A 1 181 ? 18.483 -7.398 -3.232 1.00 97.75 181 ASP A N 1
ATOM 1461 C CA . ASP A 1 181 ? 18.784 -8.675 -3.881 1.00 97.75 181 ASP A CA 1
ATOM 1462 C C . ASP A 1 181 ? 18.272 -8.748 -5.333 1.00 97.75 181 ASP A C 1
ATOM 1464 O O . ASP A 1 181 ? 18.561 -9.705 -6.060 1.00 97.75 181 ASP A O 1
ATOM 1468 N N . ILE A 1 182 ? 17.490 -7.761 -5.796 1.00 97.50 182 ILE A N 1
ATOM 1469 C CA . ILE A 1 182 ? 17.064 -7.702 -7.200 1.00 97.50 182 ILE A CA 1
ATOM 1470 C C . ILE A 1 182 ? 18.272 -7.341 -8.067 1.00 97.50 182 ILE A C 1
ATOM 1472 O O . ILE A 1 182 ? 18.766 -6.215 -8.027 1.00 97.50 182 ILE A O 1
ATOM 1476 N N . ASN A 1 183 ? 18.696 -8.273 -8.922 1.00 96.31 183 ASN A N 1
ATOM 1477 C CA . ASN A 1 183 ? 19.787 -8.043 -9.865 1.00 96.31 183 ASN A CA 1
ATOM 1478 C C . ASN A 1 183 ? 19.399 -6.979 -10.919 1.00 96.31 183 ASN A C 1
ATOM 1480 O O . ASN A 1 183 ? 18.552 -7.265 -11.771 1.00 96.31 183 ASN A O 1
ATOM 1484 N N . PRO A 1 184 ? 20.034 -5.789 -10.928 1.00 94.12 184 PRO A N 1
ATOM 1485 C CA . PRO A 1 184 ? 19.691 -4.712 -11.860 1.00 94.12 184 PRO A CA 1
ATOM 1486 C C . PRO A 1 184 ? 20.076 -5.031 -13.311 1.00 94.12 184 PRO A C 1
ATOM 1488 O O . PRO A 1 184 ? 19.565 -4.409 -14.234 1.00 94.12 184 PRO A O 1
ATOM 1491 N N . LYS A 1 185 ? 20.946 -6.023 -13.539 1.00 94.00 185 LYS A N 1
ATOM 1492 C CA . LYS A 1 185 ? 21.337 -6.452 -14.886 1.00 94.00 185 LYS A CA 1
ATOM 1493 C C . LYS A 1 185 ? 20.304 -7.349 -15.558 1.00 94.00 185 LYS A C 1
ATOM 1495 O O . LYS A 1 185 ? 20.502 -7.703 -16.713 1.00 94.00 185 LYS A O 1
ATOM 1500 N N . ILE A 1 186 ? 19.245 -7.765 -14.859 1.00 95.44 186 ILE A N 1
ATOM 1501 C CA . ILE A 1 186 ? 18.215 -8.639 -15.423 1.00 95.44 186 ILE A CA 1
ATOM 1502 C C . ILE A 1 186 ? 16.963 -7.822 -15.727 1.00 95.44 186 ILE A C 1
ATOM 1504 O O . ILE A 1 186 ? 16.231 -7.417 -14.825 1.00 95.44 186 ILE A O 1
ATOM 1508 N N . LEU A 1 187 ? 16.674 -7.653 -17.014 1.00 95.81 187 LEU A N 1
ATOM 1509 C CA . LEU A 1 187 ? 15.404 -7.115 -17.489 1.00 95.81 187 LEU A CA 1
ATOM 1510 C C . LEU A 1 187 ? 14.416 -8.254 -17.732 1.00 95.81 187 LEU A C 1
ATOM 1512 O O . LEU A 1 187 ? 14.794 -9.371 -18.079 1.00 95.81 187 LEU A O 1
ATOM 1516 N N . ARG A 1 188 ? 13.128 -7.977 -17.548 1.00 96.50 188 ARG A N 1
ATOM 1517 C CA . ARG A 1 188 ? 12.059 -8.982 -17.599 1.00 96.50 188 ARG A CA 1
ATOM 1518 C C . ARG A 1 188 ? 11.016 -8.557 -18.624 1.00 96.50 188 ARG A C 1
ATOM 1520 O O . ARG A 1 188 ? 10.077 -7.849 -18.289 1.00 96.50 188 ARG A O 1
ATOM 1527 N N . PHE A 1 189 ? 11.159 -8.950 -19.881 1.00 96.00 189 PHE A N 1
ATOM 1528 C CA . PHE A 1 189 ? 10.236 -8.546 -20.947 1.00 96.00 189 PHE A CA 1
ATOM 1529 C C . PHE A 1 189 ? 8.971 -9.407 -20.963 1.00 96.00 189 PHE A C 1
ATOM 1531 O O . PHE A 1 189 ? 9.026 -10.616 -20.749 1.00 96.00 189 PHE A O 1
ATOM 1538 N N . ARG A 1 190 ? 7.813 -8.808 -21.255 1.00 94.50 190 ARG A N 1
ATOM 1539 C CA . ARG A 1 190 ? 6.584 -9.578 -21.515 1.00 94.50 190 ARG A CA 1
ATOM 1540 C C . ARG A 1 190 ? 6.627 -10.141 -22.930 1.00 94.50 190 ARG A C 1
ATOM 1542 O O . ARG A 1 190 ? 7.008 -9.439 -23.859 1.00 94.50 190 ARG A O 1
ATOM 1549 N N . CYS A 1 191 ? 6.190 -11.384 -23.103 1.00 94.44 191 CYS A N 1
ATOM 1550 C CA . CYS A 1 191 ? 6.028 -11.960 -24.434 1.00 94.44 191 CYS A CA 1
ATOM 1551 C C . CYS A 1 191 ? 5.032 -11.140 -25.276 1.00 94.44 191 CYS A C 1
ATOM 1553 O O . CYS A 1 191 ? 3.936 -10.822 -24.810 1.00 94.44 191 CYS A O 1
ATOM 1555 N N . GLU A 1 192 ? 5.366 -10.879 -26.543 1.00 92.00 192 GLU A N 1
ATOM 1556 C CA . GLU A 1 192 ? 4.522 -10.120 -27.488 1.00 92.00 192 GLU A CA 1
ATOM 1557 C C . GLU A 1 192 ? 3.160 -10.761 -27.776 1.00 92.00 192 GLU A C 1
ATOM 1559 O O . GLU A 1 192 ? 2.219 -10.084 -28.178 1.00 92.00 192 GLU A O 1
ATOM 1564 N N . SER A 1 193 ? 3.008 -12.059 -27.501 1.00 91.50 193 SER A N 1
ATOM 1565 C CA . SER A 1 193 ? 1.698 -12.728 -27.549 1.00 91.50 193 SER A CA 1
ATOM 1566 C C . SER A 1 193 ? 0.718 -12.208 -26.482 1.00 91.50 193 SER A C 1
ATOM 1568 O O . SER A 1 193 ? -0.453 -12.592 -26.464 1.00 91.50 193 SER A O 1
ATOM 1570 N N . GLY A 1 194 ? 1.183 -11.348 -25.573 1.00 88.50 194 GLY A N 1
ATOM 1571 C CA . GLY A 1 194 ? 0.355 -10.651 -24.603 1.00 88.50 194 GLY A CA 1
ATOM 1572 C C . GLY A 1 194 ? -0.231 -11.585 -23.540 1.00 88.50 194 GLY A C 1
ATOM 1573 O O . GLY A 1 194 ? 0.348 -12.641 -23.254 1.00 88.50 194 GLY A O 1
ATOM 1574 N N . PRO A 1 195 ? -1.391 -11.224 -22.956 1.00 87.38 195 PRO A N 1
ATOM 1575 C CA . PRO A 1 195 ? -2.027 -11.991 -21.882 1.00 87.38 195 PRO A CA 1
ATOM 1576 C C . PRO A 1 195 ? -2.351 -13.444 -22.246 1.00 87.38 195 PRO A C 1
ATOM 1578 O O . PRO A 1 195 ? -2.361 -14.293 -21.363 1.00 87.38 195 PRO A O 1
ATOM 1581 N N . SER A 1 196 ? -2.553 -13.750 -23.535 1.00 91.38 196 SER A N 1
ATOM 1582 C CA . SER A 1 196 ? -2.800 -15.126 -23.996 1.00 91.38 196 SER A CA 1
ATOM 1583 C C . SER A 1 196 ? -1.628 -16.073 -23.709 1.00 91.38 196 SER A C 1
ATOM 1585 O O . SER A 1 196 ? -1.831 -17.247 -23.415 1.00 91.38 196 SER A O 1
ATOM 1587 N N . CYS A 1 197 ? -0.395 -15.558 -23.747 1.00 94.75 197 CYS A N 1
ATOM 1588 C CA . CYS A 1 197 ? 0.792 -16.300 -23.342 1.00 94.75 197 CYS A CA 1
ATOM 1589 C C . CYS A 1 197 ? 1.123 -16.034 -21.871 1.00 94.75 197 CYS A C 1
ATOM 1591 O O . CYS A 1 197 ? 1.322 -16.971 -21.098 1.00 94.75 197 CYS A O 1
ATOM 1593 N N . GLY A 1 198 ? 1.200 -14.762 -21.472 1.00 91.44 198 GLY A N 1
ATOM 1594 C CA . GLY A 1 198 ? 1.540 -14.358 -20.105 1.00 91.44 198 GLY A CA 1
ATOM 1595 C C . GLY A 1 198 ? 2.963 -14.723 -19.659 1.00 91.44 198 GLY A C 1
ATOM 1596 O O . GLY A 1 198 ? 3.270 -14.598 -18.479 1.00 91.44 198 GLY A O 1
ATOM 1597 N N . ASN A 1 199 ? 3.829 -15.195 -20.566 1.00 95.12 199 ASN A N 1
ATOM 1598 C CA . ASN A 1 199 ? 5.209 -15.539 -20.230 1.00 95.12 199 ASN A CA 1
ATOM 1599 C C . ASN A 1 199 ? 6.095 -14.290 -20.113 1.00 95.12 199 ASN A C 1
ATOM 1601 O O . ASN A 1 199 ? 5.885 -13.295 -20.817 1.00 95.12 199 ASN A O 1
ATOM 1605 N N . VAL A 1 200 ? 7.115 -14.389 -19.263 1.00 95.50 200 VAL A N 1
ATOM 1606 C CA . VAL A 1 200 ? 8.113 -13.343 -19.020 1.00 95.50 200 VAL A CA 1
ATOM 1607 C C . VAL A 1 200 ? 9.490 -13.864 -19.421 1.00 95.50 200 VAL A C 1
ATOM 1609 O O . VAL A 1 200 ? 9.892 -14.953 -19.024 1.00 95.50 200 VAL A O 1
ATOM 1612 N N . LEU A 1 201 ? 10.204 -13.076 -20.218 1.00 95.12 201 LEU A N 1
ATOM 1613 C CA . LEU A 1 201 ? 11.529 -13.363 -20.751 1.00 95.12 201 LEU A CA 1
ATOM 1614 C C . LEU A 1 201 ? 12.559 -12.579 -19.938 1.00 95.12 201 LEU A C 1
ATOM 1616 O O . LEU A 1 201 ? 12.623 -11.354 -20.031 1.00 95.12 201 LEU A O 1
ATOM 1620 N N . SER A 1 202 ? 13.342 -13.282 -19.125 1.00 94.88 202 SER A N 1
ATOM 1621 C CA . SER A 1 202 ? 14.440 -12.683 -18.363 1.00 94.88 202 SER A CA 1
ATOM 1622 C C . SER A 1 202 ? 15.691 -12.607 -19.231 1.00 94.88 202 SER A C 1
ATOM 1624 O O . SER A 1 202 ? 16.122 -13.625 -19.770 1.00 94.88 202 SER A O 1
ATOM 1626 N N . VAL A 1 203 ? 16.279 -11.422 -19.350 1.00 94.00 203 VAL A N 1
ATOM 1627 C CA . VAL A 1 203 ? 17.447 -11.166 -20.200 1.00 94.00 203 VAL A CA 1
ATOM 1628 C C . VAL A 1 203 ? 18.473 -10.347 -19.446 1.00 94.00 203 VAL A C 1
ATOM 1630 O O . VAL A 1 203 ? 18.114 -9.501 -18.630 1.00 94.00 203 VAL A O 1
ATOM 1633 N N . ASN A 1 204 ? 19.748 -10.589 -19.727 1.00 93.38 204 ASN A N 1
ATOM 1634 C CA . ASN A 1 204 ? 20.800 -9.712 -19.241 1.00 93.38 204 ASN A CA 1
ATOM 1635 C C . ASN A 1 204 ? 20.823 -8.421 -20.082 1.00 93.38 204 ASN A C 1
ATOM 1637 O O . ASN A 1 204 ? 20.596 -8.483 -21.288 1.00 93.38 204 ASN A O 1
ATOM 1641 N N . VAL A 1 205 ? 21.104 -7.273 -19.468 1.00 87.62 205 VAL A N 1
ATOM 1642 C CA . VAL A 1 205 ? 21.318 -5.996 -20.171 1.00 87.62 205 VAL A CA 1
ATOM 1643 C C . VAL A 1 205 ? 22.450 -6.068 -21.203 1.00 87.62 205 VAL A C 1
ATOM 1645 O O . VAL A 1 205 ? 22.383 -5.375 -22.211 1.00 87.62 205 VAL A O 1
ATOM 1648 N N . ASP A 1 206 ? 23.430 -6.955 -21.004 1.00 87.75 206 ASP A N 1
ATOM 1649 C CA . ASP A 1 206 ? 24.585 -7.154 -21.892 1.00 87.75 206 ASP A CA 1
ATOM 1650 C C . ASP A 1 206 ? 24.272 -8.064 -23.113 1.00 87.75 206 ASP A C 1
ATOM 1652 O O . ASP A 1 206 ? 25.174 -8.614 -23.747 1.00 87.75 206 ASP A O 1
ATOM 1656 N N . ILE A 1 207 ? 22.991 -8.300 -23.428 1.00 86.56 207 ILE A N 1
ATOM 1657 C CA . ILE A 1 207 ? 22.566 -9.200 -24.510 1.00 86.56 207 ILE A CA 1
ATOM 1658 C C . ILE A 1 207 ? 22.805 -8.598 -25.906 1.00 86.56 207 ILE A C 1
ATOM 1660 O O . ILE A 1 207 ? 22.439 -7.460 -26.184 1.00 86.56 207 ILE A O 1
ATOM 1664 N N . ASN A 1 208 ? 23.350 -9.409 -26.819 1.00 86.44 208 ASN A N 1
ATOM 1665 C CA . ASN A 1 208 ? 23.568 -9.031 -28.225 1.00 86.44 208 ASN A CA 1
ATOM 1666 C C . ASN A 1 208 ? 22.456 -9.521 -29.176 1.00 86.44 208 ASN A C 1
ATOM 1668 O O . ASN A 1 208 ? 22.423 -9.139 -30.344 1.00 86.44 208 ASN A O 1
ATOM 1672 N N . GLU A 1 209 ? 21.552 -10.378 -28.694 1.00 89.19 209 GLU A N 1
ATOM 1673 C CA . GLU A 1 209 ? 20.411 -10.909 -29.442 1.00 89.19 209 GLU A CA 1
ATOM 1674 C C . GLU A 1 209 ? 19.107 -10.223 -29.012 1.00 89.19 209 GLU A C 1
ATOM 1676 O O . GLU A 1 209 ? 18.725 -10.236 -27.843 1.00 89.19 209 GLU A O 1
ATOM 1681 N N . PHE A 1 210 ? 18.399 -9.633 -29.975 1.00 92.56 210 PHE A N 1
ATOM 1682 C CA . PHE A 1 210 ? 17.175 -8.864 -29.712 1.00 92.56 210 PHE A CA 1
ATOM 1683 C C . PHE A 1 210 ? 15.886 -9.621 -30.035 1.00 92.56 210 PHE A C 1
ATOM 1685 O O . PHE A 1 210 ? 14.797 -9.147 -29.708 1.00 92.56 210 PHE A O 1
ATOM 1692 N N . MET A 1 211 ? 16.006 -10.776 -30.689 1.00 93.81 211 MET A N 1
ATOM 1693 C CA . MET A 1 211 ? 14.893 -11.637 -31.069 1.00 93.81 211 MET A CA 1
ATOM 1694 C C . MET A 1 211 ? 14.915 -12.876 -30.189 1.00 93.81 211 MET A C 1
ATOM 1696 O O . MET A 1 211 ? 15.777 -13.729 -30.338 1.00 93.81 211 MET A O 1
ATOM 1700 N N . LEU A 1 212 ? 13.964 -12.976 -29.264 1.00 93.25 212 LEU A N 1
ATOM 1701 C CA . LEU A 1 212 ? 13.969 -14.031 -28.254 1.00 93.25 212 LEU A CA 1
ATOM 1702 C C . LEU A 1 212 ? 12.801 -14.973 -28.445 1.00 93.25 212 LEU A C 1
ATOM 1704 O O . LEU A 1 212 ? 11.648 -14.544 -28.479 1.00 93.25 212 LEU A O 1
ATOM 1708 N N . ASN A 1 213 ? 13.084 -16.267 -28.515 1.00 93.88 213 ASN A N 1
ATOM 1709 C CA . ASN A 1 213 ? 12.042 -17.276 -28.639 1.00 93.88 213 ASN A CA 1
ATOM 1710 C C . ASN A 1 213 ? 11.375 -17.532 -27.287 1.00 93.88 213 ASN A C 1
ATOM 1712 O O . ASN A 1 213 ? 12.024 -17.833 -26.285 1.00 93.88 213 ASN A O 1
ATOM 1716 N N . CYS A 1 214 ? 10.049 -17.421 -27.256 1.00 95.31 214 CYS A N 1
ATOM 1717 C CA . CYS A 1 214 ? 9.278 -17.672 -26.053 1.00 95.31 214 CYS A CA 1
ATOM 1718 C C . CYS A 1 214 ? 9.197 -19.171 -25.758 1.00 95.31 214 CYS A C 1
ATOM 1720 O O . CYS A 1 214 ? 8.572 -19.918 -26.508 1.00 95.31 214 CYS A O 1
ATOM 1722 N N . SER A 1 215 ? 9.718 -19.595 -24.607 1.00 94.00 215 SER A N 1
ATOM 1723 C CA . SER A 1 215 ? 9.665 -20.996 -24.158 1.00 94.00 215 SER A CA 1
ATOM 1724 C C . SER A 1 215 ? 8.248 -21.553 -23.974 1.00 94.00 215 SER A C 1
ATOM 1726 O O . SER A 1 215 ? 8.068 -22.765 -23.963 1.00 94.00 215 SER A O 1
ATOM 1728 N N . LYS A 1 216 ? 7.237 -20.685 -23.834 1.00 95.25 216 LYS A N 1
ATOM 1729 C CA . LYS A 1 216 ? 5.841 -21.085 -23.614 1.00 95.25 216 LYS A CA 1
ATOM 1730 C C . LYS A 1 216 ? 5.026 -21.191 -24.903 1.00 95.25 216 LYS A C 1
ATOM 1732 O O . LYS A 1 216 ? 4.289 -22.153 -25.066 1.00 95.25 216 LYS A O 1
ATOM 1737 N N . CYS A 1 217 ? 5.107 -20.201 -25.796 1.00 95.81 217 CYS A N 1
ATOM 1738 C CA . CYS A 1 217 ? 4.284 -20.162 -27.015 1.00 95.81 217 CYS A CA 1
ATOM 1739 C C . CYS A 1 217 ? 5.070 -20.361 -28.319 1.00 95.81 217 CYS A C 1
ATOM 1741 O O . CYS A 1 217 ? 4.467 -20.339 -29.389 1.00 95.81 217 CYS A O 1
ATOM 1743 N N . GLY A 1 218 ? 6.398 -20.487 -28.259 1.00 93.88 218 GLY A N 1
ATOM 1744 C CA . GLY A 1 218 ? 7.275 -20.673 -29.419 1.00 93.88 218 GLY A CA 1
ATOM 1745 C C . GLY A 1 218 ? 7.471 -19.436 -30.305 1.00 93.88 218 GLY A C 1
ATOM 1746 O O . GLY A 1 218 ? 8.353 -19.440 -31.155 1.00 93.88 218 GLY A O 1
ATOM 1747 N N . LYS A 1 219 ? 6.691 -18.364 -30.116 1.00 93.94 219 LYS A N 1
ATOM 1748 C CA . LYS A 1 219 ? 6.812 -17.126 -30.902 1.00 93.94 219 LYS A CA 1
ATOM 1749 C C . LYS A 1 219 ? 8.023 -16.302 -30.468 1.00 93.94 219 LYS A C 1
ATOM 1751 O O . LYS A 1 219 ? 8.335 -16.228 -29.277 1.00 93.94 219 LYS A O 1
ATOM 1756 N N . SER A 1 220 ? 8.656 -15.633 -31.426 1.00 93.94 220 SER A N 1
ATOM 1757 C CA . SER A 1 220 ? 9.749 -14.698 -31.165 1.00 93.94 220 SER A CA 1
ATOM 1758 C C . SER A 1 220 ? 9.213 -13.359 -30.647 1.00 93.94 220 SER A C 1
ATOM 1760 O O . SER A 1 220 ? 8.163 -12.896 -31.078 1.00 93.94 220 SER A O 1
ATOM 1762 N N . THR A 1 221 ? 9.914 -12.753 -29.694 1.00 93.25 221 THR A N 1
ATOM 1763 C CA . THR A 1 221 ? 9.622 -11.440 -29.101 1.00 93.25 221 THR A CA 1
ATOM 1764 C C . THR A 1 221 ? 10.789 -10.504 -29.390 1.00 93.25 221 THR A C 1
ATOM 1766 O O . THR A 1 221 ? 11.936 -10.865 -29.124 1.00 93.25 221 THR A O 1
ATOM 1769 N N . ASN A 1 222 ? 10.504 -9.317 -29.928 1.00 93.12 222 ASN A N 1
ATOM 1770 C CA . ASN A 1 222 ? 11.507 -8.315 -30.258 1.00 93.12 222 ASN A CA 1
ATOM 1771 C C . ASN A 1 222 ? 11.705 -7.338 -29.090 1.00 93.12 222 ASN A C 1
ATOM 1773 O O . ASN A 1 222 ? 10.935 -6.395 -28.892 1.00 93.12 222 ASN A O 1
ATOM 1777 N N . ILE A 1 223 ? 12.786 -7.519 -28.333 1.00 94.31 223 ILE A N 1
ATOM 1778 C CA . ILE A 1 223 ? 13.074 -6.677 -27.163 1.00 94.31 223 ILE A CA 1
ATOM 1779 C C . ILE A 1 223 ? 13.739 -5.339 -27.515 1.00 94.31 223 ILE A C 1
ATOM 1781 O O . ILE A 1 223 ? 13.776 -4.447 -26.668 1.00 94.31 223 ILE A O 1
ATOM 1785 N N . MET A 1 224 ? 14.208 -5.140 -28.756 1.00 93.38 224 MET A N 1
ATOM 1786 C CA . MET A 1 224 ? 14.885 -3.901 -29.178 1.00 93.38 224 MET A CA 1
ATOM 1787 C C . MET A 1 224 ? 14.004 -2.668 -28.967 1.00 93.38 224 MET A C 1
ATOM 1789 O O . MET A 1 224 ? 14.484 -1.623 -28.535 1.00 93.38 224 MET A O 1
ATOM 1793 N N . LYS A 1 225 ? 12.700 -2.778 -29.259 1.00 90.75 225 LYS A N 1
ATOM 1794 C CA . LYS A 1 225 ? 11.755 -1.670 -29.055 1.00 90.75 225 LYS A CA 1
ATOM 1795 C C . LYS A 1 225 ? 11.710 -1.248 -27.587 1.00 90.75 225 LYS A C 1
ATOM 1797 O O . LYS A 1 225 ? 11.713 -0.056 -27.298 1.00 90.75 225 LYS A O 1
ATOM 1802 N N . GLY A 1 226 ? 11.682 -2.222 -26.682 1.00 92.88 226 GLY A N 1
ATOM 1803 C CA . GLY A 1 226 ? 11.660 -1.967 -25.251 1.00 92.88 226 GLY A CA 1
ATOM 1804 C C . GLY A 1 226 ? 12.987 -1.417 -24.730 1.00 92.88 226 GLY A C 1
ATOM 1805 O O . GLY A 1 226 ? 12.980 -0.443 -23.993 1.00 92.88 226 GLY A O 1
ATOM 1806 N N . LEU A 1 227 ? 14.124 -1.960 -25.176 1.00 93.62 227 LEU A N 1
ATOM 1807 C CA . LEU A 1 227 ? 15.446 -1.421 -24.830 1.00 93.62 227 LEU A CA 1
ATOM 1808 C C . LEU A 1 227 ? 15.600 0.041 -25.266 1.00 93.62 227 LEU A C 1
ATOM 1810 O O . LEU A 1 227 ? 16.026 0.873 -24.474 1.00 93.62 227 LEU A O 1
ATOM 1814 N N . LYS A 1 228 ? 15.174 0.378 -26.491 1.00 93.75 228 LYS A N 1
ATOM 1815 C CA . LYS A 1 228 ? 15.156 1.767 -26.976 1.00 93.75 228 LYS A CA 1
ATOM 1816 C C . LYS A 1 228 ? 14.248 2.667 -26.142 1.00 93.75 228 LYS A C 1
ATOM 1818 O O . LYS A 1 228 ? 14.622 3.797 -25.865 1.00 93.75 228 LYS A O 1
ATOM 1823 N N . ALA A 1 229 ? 13.077 2.181 -25.731 1.00 94.00 229 ALA A N 1
ATOM 1824 C CA . ALA A 1 229 ? 12.171 2.948 -24.874 1.00 94.00 229 ALA A CA 1
ATOM 1825 C C . ALA A 1 229 ? 12.767 3.227 -23.482 1.00 94.00 229 ALA A C 1
ATOM 1827 O O . ALA A 1 229 ? 12.427 4.231 -22.864 1.00 94.00 229 ALA A O 1
ATOM 1828 N N . LEU A 1 230 ? 13.656 2.353 -23.002 1.00 95.06 230 LEU A N 1
ATOM 1829 C CA . LEU A 1 230 ? 14.288 2.454 -21.687 1.00 95.06 230 LEU A CA 1
ATOM 1830 C C . LEU A 1 230 ? 15.680 3.104 -21.718 1.00 95.06 230 LEU A C 1
ATOM 1832 O O . LEU A 1 230 ? 16.257 3.335 -20.664 1.00 95.06 230 LEU A O 1
ATOM 1836 N N . GLN A 1 231 ? 16.229 3.426 -22.892 1.00 94.06 231 GLN A N 1
ATOM 1837 C CA . GLN A 1 231 ? 17.621 3.884 -23.030 1.00 94.06 231 GLN A CA 1
ATOM 1838 C C . GLN A 1 231 ? 17.941 5.141 -22.194 1.00 94.06 231 GLN A C 1
ATOM 1840 O O . GLN A 1 231 ? 19.064 5.311 -21.728 1.00 94.06 231 GLN A O 1
ATOM 1845 N N . ASP A 1 232 ? 16.943 6.007 -21.989 1.00 95.44 232 ASP A N 1
ATOM 1846 C CA . ASP A 1 232 ? 17.096 7.298 -21.318 1.00 95.44 232 ASP A CA 1
ATOM 1847 C C . ASP A 1 232 ? 16.658 7.257 -19.841 1.00 95.44 232 ASP A C 1
ATOM 1849 O O . ASP A 1 232 ? 16.779 8.262 -19.135 1.00 95.44 232 ASP A O 1
ATOM 1853 N N . THR A 1 233 ? 16.163 6.117 -19.331 1.00 96.50 233 THR A N 1
ATOM 1854 C CA . THR A 1 233 ? 15.596 6.054 -17.971 1.00 96.50 233 THR A CA 1
ATOM 1855 C C . THR A 1 233 ? 16.628 6.343 -16.892 1.00 96.50 233 THR A C 1
ATOM 1857 O O . THR A 1 233 ? 16.290 6.988 -15.905 1.00 96.50 233 THR A O 1
ATOM 1860 N N . ASP A 1 234 ? 17.891 5.966 -17.092 1.00 96.00 234 ASP A N 1
ATOM 1861 C CA . ASP A 1 234 ? 18.971 6.258 -16.140 1.00 96.00 234 ASP A CA 1
ATOM 1862 C C . ASP A 1 234 ? 19.257 7.760 -16.034 1.00 96.00 234 ASP A C 1
ATOM 1864 O O . ASP A 1 234 ? 19.494 8.294 -14.944 1.00 96.00 234 ASP A O 1
ATOM 1868 N N . ALA A 1 235 ? 19.237 8.464 -17.169 1.00 97.81 235 ALA A N 1
ATOM 1869 C CA . ALA A 1 235 ? 19.424 9.909 -17.209 1.00 97.81 235 ALA A CA 1
ATOM 1870 C C . ALA A 1 235 ? 18.226 10.628 -16.573 1.00 97.81 235 ALA A C 1
ATOM 1872 O O . ALA A 1 235 ? 18.414 11.536 -15.759 1.00 97.81 235 ALA A O 1
ATOM 1873 N N . LEU A 1 236 ? 17.006 10.176 -16.883 1.00 98.19 236 LEU A N 1
ATOM 1874 C CA . LEU A 1 236 ? 15.776 10.690 -16.281 1.00 98.19 236 LEU A CA 1
ATOM 1875 C C . LEU A 1 236 ? 15.732 10.437 -14.771 1.00 98.19 236 LEU A C 1
ATOM 1877 O O . LEU A 1 236 ? 15.352 11.329 -14.019 1.00 98.19 236 LEU A O 1
ATOM 1881 N N . PHE A 1 237 ? 16.171 9.267 -14.304 1.00 98.00 237 PHE A N 1
ATOM 1882 C CA . PHE A 1 237 ? 16.217 8.945 -12.880 1.00 98.00 237 PHE A CA 1
ATOM 1883 C C . PHE A 1 237 ? 17.174 9.875 -12.129 1.00 98.00 237 PHE A C 1
ATOM 1885 O O . PHE A 1 237 ? 16.822 10.426 -11.084 1.00 98.00 237 PHE A O 1
ATOM 1892 N N . LYS A 1 238 ? 18.371 10.115 -12.685 1.00 98.00 238 LYS A N 1
ATOM 1893 C CA . LYS A 1 238 ? 19.337 11.079 -12.129 1.00 98.00 238 LYS A CA 1
ATOM 1894 C C . LYS A 1 238 ? 18.771 12.499 -12.107 1.00 98.00 238 LYS A C 1
ATOM 1896 O O . LYS A 1 238 ? 18.977 13.212 -11.129 1.00 98.00 238 LYS A O 1
ATOM 1901 N N . LEU A 1 239 ? 18.052 12.905 -13.155 1.00 98.06 239 LEU A N 1
ATOM 1902 C CA . LEU A 1 239 ? 17.371 14.199 -13.203 1.00 98.06 239 LEU A CA 1
ATOM 1903 C C . LEU A 1 239 ? 16.293 14.307 -12.115 1.00 98.06 239 LEU A C 1
ATOM 1905 O O . LEU A 1 239 ? 16.289 15.283 -11.372 1.00 98.06 239 LEU A O 1
ATOM 1909 N N . ALA A 1 240 ? 15.423 13.304 -11.990 1.00 97.44 240 ALA A N 1
ATOM 1910 C CA . ALA A 1 240 ? 14.365 13.267 -10.981 1.00 97.44 240 ALA A CA 1
ATOM 1911 C C . ALA A 1 240 ? 14.929 13.283 -9.552 1.00 97.44 240 ALA A C 1
ATOM 1913 O O . ALA A 1 240 ? 14.396 13.969 -8.682 1.00 97.44 240 ALA A O 1
ATOM 1914 N N . SER A 1 241 ? 16.034 12.568 -9.322 1.00 95.75 241 SER A N 1
ATOM 1915 C CA . SER A 1 241 ? 16.734 12.547 -8.033 1.00 95.75 241 SER A CA 1
ATOM 1916 C C . SER A 1 241 ? 17.270 13.929 -7.665 1.00 95.75 241 SER A C 1
ATOM 1918 O O . SER A 1 241 ? 17.015 14.398 -6.562 1.00 95.75 241 SER A O 1
ATOM 1920 N N . ARG A 1 242 ? 17.918 14.630 -8.608 1.00 95.56 242 ARG A N 1
ATOM 1921 C CA . ARG A 1 242 ? 18.388 16.009 -8.389 1.00 95.56 242 ARG A CA 1
ATOM 1922 C C . ARG A 1 242 ? 17.235 16.977 -8.146 1.00 95.56 242 ARG A C 1
ATOM 1924 O O . ARG A 1 242 ? 17.271 17.724 -7.184 1.00 95.56 242 ARG A O 1
ATOM 1931 N N . GLN A 1 243 ? 16.173 16.907 -8.952 1.00 95.00 243 GLN A N 1
ATOM 1932 C CA . GLN A 1 243 ? 14.969 17.724 -8.748 1.00 95.00 243 GLN A CA 1
ATOM 1933 C C . GLN A 1 243 ? 14.366 17.512 -7.352 1.00 95.00 243 GLN A C 1
ATOM 1935 O O . GLN A 1 243 ? 13.879 18.458 -6.741 1.00 95.00 243 GLN A O 1
ATOM 1940 N N . LEU A 1 244 ? 14.392 16.279 -6.838 1.00 91.56 244 LEU A N 1
ATOM 1941 C CA . LEU A 1 244 ? 13.934 15.971 -5.485 1.00 91.56 244 LEU A CA 1
ATOM 1942 C C . LEU A 1 244 ? 14.854 16.583 -4.416 1.00 91.56 244 LEU A C 1
ATOM 1944 O O . LEU A 1 244 ? 14.355 17.137 -3.440 1.00 91.56 244 LEU A O 1
ATOM 1948 N N . GLU A 1 245 ? 16.173 16.498 -4.599 1.00 90.44 245 GLU A N 1
ATOM 1949 C CA . GLU A 1 245 ? 17.175 17.102 -3.707 1.00 90.44 245 GLU A CA 1
ATOM 1950 C C . GLU A 1 245 ? 17.092 18.636 -3.692 1.00 90.44 245 GLU A C 1
ATOM 1952 O O . GLU A 1 245 ? 17.176 19.240 -2.625 1.00 90.44 245 GLU A O 1
ATOM 1957 N N . ASP A 1 246 ? 16.818 19.249 -4.844 1.00 90.69 246 ASP A N 1
ATOM 1958 C CA . ASP A 1 246 ? 16.650 20.697 -5.016 1.00 90.69 246 ASP A CA 1
ATOM 1959 C C . ASP A 1 246 ? 15.288 21.214 -4.498 1.00 90.69 246 ASP A C 1
ATOM 1961 O O . ASP A 1 246 ? 15.007 22.413 -4.545 1.00 90.69 246 ASP A O 1
ATOM 1965 N N . GLY A 1 247 ? 14.413 20.327 -4.006 1.00 87.12 247 GLY A N 1
ATOM 1966 C CA . GLY A 1 247 ? 13.079 20.673 -3.503 1.00 87.12 247 GLY A CA 1
ATOM 1967 C C . GLY A 1 247 ? 12.024 20.902 -4.596 1.00 87.12 247 GLY A C 1
ATOM 1968 O O . GLY A 1 247 ? 10.891 21.293 -4.306 1.00 87.12 247 GLY A O 1
ATOM 1969 N N . GLU A 1 248 ? 12.340 20.619 -5.861 1.00 91.88 248 GLU A N 1
ATOM 1970 C CA . GLU A 1 248 ? 11.435 20.731 -7.009 1.00 91.88 248 GLU A CA 1
ATOM 1971 C C . GLU A 1 248 ? 10.469 19.529 -7.118 1.00 91.88 248 GLU A C 1
ATOM 1973 O O . GLU A 1 248 ? 10.347 18.885 -8.166 1.00 91.88 248 GLU A O 1
ATOM 1978 N N . HIS A 1 249 ? 9.744 19.218 -6.038 1.00 90.56 249 HIS A N 1
ATOM 1979 C CA . HIS A 1 249 ? 8.985 17.964 -5.885 1.00 90.56 249 HIS A CA 1
ATOM 1980 C C . HIS A 1 249 ? 7.990 17.682 -7.021 1.00 90.56 249 HIS A C 1
ATOM 1982 O O . HIS A 1 249 ? 7.853 16.539 -7.444 1.00 90.56 249 HIS A O 1
ATOM 1988 N N . ASN A 1 250 ? 7.314 18.704 -7.559 1.00 93.06 250 ASN A N 1
ATOM 1989 C CA . ASN A 1 250 ? 6.361 18.525 -8.663 1.00 93.06 250 ASN A CA 1
ATOM 1990 C C . ASN A 1 250 ? 7.045 18.091 -9.967 1.00 93.06 250 ASN A C 1
ATOM 1992 O O . ASN A 1 250 ? 6.499 17.274 -10.711 1.00 93.06 250 ASN A O 1
ATOM 1996 N N . LYS A 1 251 ? 8.241 18.624 -10.249 1.00 96.12 251 LYS A N 1
ATOM 1997 C CA . LYS A 1 251 ? 9.023 18.234 -11.428 1.00 96.12 251 LYS A CA 1
ATOM 1998 C C . LYS A 1 251 ? 9.585 16.827 -11.239 1.00 96.12 251 LYS A C 1
ATOM 2000 O O . LYS A 1 251 ? 9.400 15.996 -12.124 1.00 96.12 251 LYS A O 1
ATOM 2005 N N . ALA A 1 252 ? 10.157 16.544 -10.065 1.00 96.44 252 ALA A N 1
ATOM 2006 C CA . ALA A 1 252 ? 10.651 15.213 -9.714 1.00 96.44 252 ALA A CA 1
ATOM 2007 C C . ALA A 1 252 ? 9.548 14.152 -9.835 1.00 96.44 252 ALA A C 1
ATOM 2009 O O . ALA A 1 252 ? 9.737 13.131 -10.493 1.00 96.44 252 ALA A O 1
ATOM 2010 N N . LEU A 1 253 ? 8.366 14.431 -9.271 1.00 96.31 253 LEU A N 1
ATOM 2011 C CA . LEU A 1 253 ? 7.196 13.560 -9.334 1.00 96.31 253 LEU A CA 1
ATOM 2012 C C . LEU A 1 253 ? 6.817 13.222 -10.775 1.00 96.31 253 LEU A C 1
ATOM 2014 O O . LEU A 1 253 ? 6.627 12.051 -11.098 1.00 96.31 253 LEU A O 1
ATOM 2018 N N . LYS A 1 254 ? 6.720 14.240 -11.636 1.00 97.31 254 LYS A N 1
ATOM 2019 C CA . LYS A 1 254 ? 6.395 14.046 -13.050 1.00 97.31 254 LYS A CA 1
ATOM 2020 C C . LYS A 1 254 ? 7.428 13.146 -13.729 1.00 97.31 254 LYS A C 1
ATOM 2022 O O . LYS A 1 254 ? 7.047 12.153 -14.338 1.00 97.31 254 LYS A O 1
ATOM 2027 N N . THR A 1 255 ? 8.715 13.443 -13.552 1.00 98.19 255 THR A N 1
ATOM 2028 C CA . THR A 1 255 ? 9.804 12.666 -14.154 1.00 98.19 255 THR A CA 1
ATOM 2029 C C . THR A 1 255 ? 9.791 11.207 -13.679 1.00 98.19 255 THR A C 1
ATOM 2031 O O . THR A 1 255 ? 9.900 10.300 -14.500 1.00 98.19 255 THR A O 1
ATOM 2034 N N . TYR A 1 256 ? 9.590 10.943 -12.380 1.00 98.12 256 TYR A N 1
ATOM 2035 C CA . TYR A 1 256 ? 9.476 9.569 -11.875 1.00 98.12 256 TYR A CA 1
ATOM 2036 C C . TYR A 1 256 ? 8.261 8.824 -12.446 1.00 98.12 256 TYR A C 1
ATOM 2038 O O . TYR A 1 256 ? 8.379 7.650 -12.794 1.00 98.12 256 TYR A O 1
ATOM 2046 N N . LEU A 1 257 ? 7.100 9.480 -12.553 1.00 97.50 257 LEU A N 1
ATOM 2047 C CA . LEU A 1 257 ? 5.898 8.871 -13.134 1.00 97.50 257 LEU A CA 1
ATOM 2048 C C . LEU A 1 257 ? 6.079 8.548 -14.624 1.00 97.50 257 LEU A C 1
ATOM 2050 O O . LEU A 1 257 ? 5.626 7.493 -15.069 1.00 97.50 257 LEU A O 1
ATOM 2054 N N . ASP A 1 258 ? 6.778 9.404 -15.373 1.00 97.31 258 ASP A N 1
ATOM 2055 C CA . ASP A 1 258 ? 7.106 9.154 -16.780 1.00 97.31 258 ASP A CA 1
ATOM 2056 C C . ASP A 1 258 ? 7.998 7.903 -16.927 1.00 97.31 258 ASP A C 1
ATOM 2058 O O . ASP A 1 258 ? 7.723 7.045 -17.768 1.00 97.31 258 ASP A O 1
ATOM 2062 N N . ILE A 1 259 ? 8.999 7.728 -16.053 1.00 98.12 259 ILE A N 1
ATOM 2063 C CA . ILE A 1 259 ? 9.840 6.516 -16.017 1.00 98.12 259 ILE A CA 1
ATOM 2064 C C . ILE A 1 259 ? 9.007 5.270 -15.675 1.00 98.12 259 ILE A C 1
ATOM 2066 O O . ILE A 1 259 ? 9.112 4.241 -16.345 1.00 98.12 259 ILE A O 1
ATOM 2070 N N . LEU A 1 260 ? 8.155 5.349 -14.647 1.00 97.88 260 LEU A N 1
ATOM 2071 C CA . LEU A 1 260 ? 7.303 4.229 -14.227 1.00 97.88 260 LEU A CA 1
ATOM 2072 C C . LEU A 1 260 ? 6.360 3.778 -15.342 1.00 97.88 260 LEU A C 1
ATOM 2074 O O . LEU A 1 260 ? 6.167 2.577 -15.526 1.00 97.88 260 LEU A O 1
ATOM 2078 N N . LYS A 1 261 ? 5.825 4.722 -16.122 1.00 96.69 261 LYS A N 1
ATOM 2079 C CA . LYS A 1 261 ? 4.993 4.421 -17.286 1.00 96.69 261 LYS A CA 1
ATOM 2080 C C . LYS A 1 261 ? 5.762 3.625 -18.344 1.00 96.69 261 LYS A C 1
ATOM 2082 O O . LYS A 1 261 ? 5.253 2.613 -18.823 1.00 96.69 261 LYS A O 1
ATOM 2087 N N . LEU A 1 262 ? 6.996 4.027 -18.664 1.00 96.75 262 LEU A N 1
ATOM 2088 C CA . LEU A 1 262 ? 7.849 3.297 -19.612 1.00 96.75 262 LEU A CA 1
ATOM 2089 C C . LEU A 1 262 ? 8.121 1.865 -19.138 1.00 96.75 262 LEU A C 1
ATOM 2091 O O . LEU A 1 262 ? 8.030 0.916 -19.923 1.00 96.75 262 LEU A O 1
ATOM 2095 N N . PHE A 1 263 ? 8.403 1.686 -17.846 1.00 96.88 263 PHE A N 1
ATOM 2096 C CA . PHE A 1 263 ? 8.576 0.358 -17.267 1.00 96.88 263 PHE A CA 1
ATOM 2097 C C . PHE A 1 263 ? 7.287 -0.472 -17.295 1.00 96.88 263 PHE A C 1
ATOM 2099 O O . PHE A 1 263 ? 7.340 -1.627 -17.715 1.00 96.88 263 PHE A O 1
ATOM 2106 N N . ASP A 1 264 ? 6.134 0.082 -16.911 1.00 94.88 264 ASP A N 1
ATOM 2107 C CA . ASP A 1 264 ? 4.847 -0.630 -16.927 1.00 94.88 264 ASP A CA 1
ATOM 2108 C C . ASP A 1 264 ? 4.486 -1.128 -18.337 1.00 94.88 264 ASP A C 1
ATOM 2110 O O . ASP A 1 264 ? 3.987 -2.247 -18.506 1.00 94.88 264 ASP A O 1
ATOM 2114 N N . GLU A 1 265 ? 4.764 -0.314 -19.358 1.00 92.81 265 GLU A N 1
ATOM 2115 C CA . GLU A 1 265 ? 4.520 -0.643 -20.765 1.00 92.81 265 GLU A CA 1
ATOM 2116 C C . GLU A 1 265 ? 5.495 -1.707 -21.300 1.00 92.81 265 GLU A C 1
ATOM 2118 O O . GLU A 1 265 ? 5.130 -2.481 -22.189 1.00 92.81 265 GLU A O 1
ATOM 2123 N N . THR A 1 266 ? 6.702 -1.804 -20.728 1.00 93.88 266 THR A N 1
ATOM 2124 C CA . THR A 1 266 ? 7.813 -2.577 -21.311 1.00 93.88 266 THR A CA 1
ATOM 2125 C C . THR A 1 266 ? 8.183 -3.836 -20.516 1.00 93.88 266 THR A C 1
ATOM 2127 O O . THR A 1 266 ? 8.285 -4.926 -21.086 1.00 93.88 266 THR A O 1
ATOM 2130 N N . LEU A 1 267 ? 8.353 -3.729 -19.194 1.00 95.69 267 LEU A N 1
ATOM 2131 C CA . LEU A 1 267 ? 8.940 -4.765 -18.329 1.00 95.69 267 LEU A CA 1
ATOM 2132 C C . LEU A 1 267 ? 7.981 -5.292 -17.266 1.00 95.69 267 LEU A C 1
ATOM 2134 O O . LEU A 1 267 ? 7.216 -4.537 -16.672 1.00 95.69 267 LEU A O 1
ATOM 2138 N N . ALA A 1 268 ? 8.015 -6.597 -17.025 1.00 96.06 268 ALA A N 1
ATOM 2139 C CA . ALA A 1 268 ? 7.323 -7.273 -15.942 1.00 96.06 268 ALA A CA 1
ATOM 2140 C C . ALA A 1 268 ? 8.108 -7.155 -14.630 1.00 96.06 268 ALA A C 1
ATOM 2142 O O . ALA A 1 268 ? 9.333 -7.212 -14.609 1.00 96.06 268 ALA A O 1
ATOM 2143 N N . LEU A 1 269 ? 7.390 -7.051 -13.517 1.00 96.62 269 LEU A N 1
ATOM 2144 C CA . LEU A 1 269 ? 7.989 -6.956 -12.190 1.00 96.62 269 LEU A CA 1
ATOM 2145 C C . LEU A 1 269 ? 8.527 -8.318 -11.691 1.00 96.62 269 LEU A C 1
ATOM 2147 O O . LEU A 1 269 ? 8.152 -9.376 -12.226 1.00 96.62 269 LEU A O 1
ATOM 2151 N N . PRO A 1 270 ? 9.436 -8.319 -10.696 1.00 97.25 270 PRO A N 1
ATOM 2152 C CA . PRO A 1 270 ? 10.052 -7.156 -10.040 1.00 97.25 270 PRO A CA 1
ATOM 2153 C C . PRO A 1 270 ? 11.230 -6.578 -10.838 1.00 97.25 270 PRO A C 1
ATOM 2155 O O . PRO A 1 270 ? 11.999 -7.330 -11.432 1.00 97.25 270 PRO A O 1
ATOM 2158 N N . ILE A 1 271 ? 11.390 -5.251 -10.810 1.00 96.88 271 ILE A N 1
ATOM 2159 C CA . ILE A 1 271 ? 12.535 -4.520 -11.384 1.00 96.88 271 ILE A CA 1
ATOM 2160 C C . ILE A 1 271 ? 13.032 -3.521 -10.340 1.00 96.88 271 ILE A C 1
ATOM 2162 O O . ILE A 1 271 ? 12.241 -2.746 -9.806 1.00 96.88 271 ILE A O 1
ATOM 2166 N N . ARG A 1 272 ? 14.334 -3.524 -10.041 1.00 96.94 272 ARG A N 1
ATOM 2167 C CA . ARG A 1 272 ? 14.904 -2.708 -8.957 1.00 96.94 272 ARG A CA 1
ATOM 2168 C C . ARG A 1 272 ? 14.621 -1.219 -9.151 1.00 96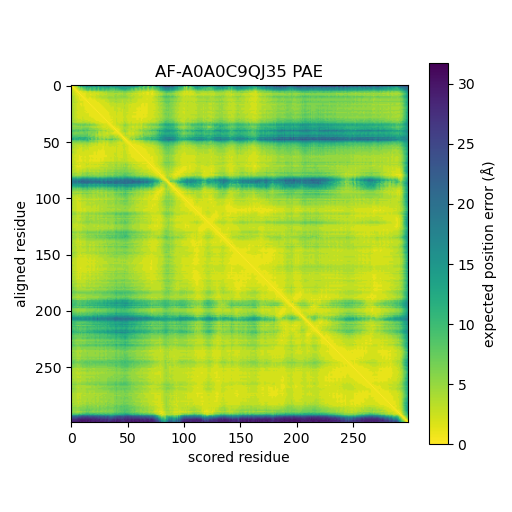.94 272 ARG A C 1
ATOM 2170 O O . ARG A 1 272 ? 14.069 -0.574 -8.261 1.00 96.94 272 ARG A O 1
ATOM 2177 N N . ASP A 1 273 ? 14.930 -0.700 -10.333 1.00 96.56 273 ASP A N 1
ATOM 2178 C CA . ASP A 1 273 ? 14.835 0.735 -10.617 1.00 96.56 273 ASP A CA 1
ATOM 2179 C C . ASP A 1 273 ? 13.385 1.223 -10.671 1.00 96.56 273 ASP A C 1
ATOM 2181 O O . ASP A 1 273 ? 13.095 2.352 -10.277 1.00 96.56 273 ASP A O 1
ATOM 2185 N N . TYR A 1 274 ? 12.446 0.344 -11.034 1.00 97.69 274 TYR A N 1
ATOM 2186 C CA . TYR A 1 274 ? 11.015 0.615 -10.911 1.00 97.69 274 TYR A CA 1
ATOM 2187 C C . TYR A 1 274 ? 10.629 0.916 -9.461 1.00 97.69 274 TYR A C 1
ATOM 2189 O O . TYR A 1 274 ? 9.994 1.929 -9.172 1.00 97.69 274 TYR A O 1
ATOM 2197 N N . HIS A 1 275 ? 11.043 0.066 -8.521 1.00 97.19 275 HIS A N 1
ATOM 2198 C CA . HIS A 1 275 ? 10.692 0.247 -7.113 1.00 97.19 275 HIS A CA 1
ATOM 2199 C C . HIS A 1 275 ? 11.427 1.432 -6.473 1.00 97.19 275 HIS A C 1
ATOM 2201 O O . HIS A 1 275 ? 10.860 2.092 -5.603 1.00 97.19 275 HIS A O 1
ATOM 2207 N N . LEU A 1 276 ? 12.631 1.773 -6.946 1.00 96.94 276 LEU A N 1
ATOM 2208 C CA . LEU A 1 276 ? 13.292 3.030 -6.577 1.00 96.94 276 LEU A CA 1
ATOM 2209 C C . LEU A 1 276 ? 12.520 4.255 -7.083 1.00 96.94 276 LEU A C 1
ATOM 2211 O O . LEU A 1 276 ? 12.326 5.207 -6.329 1.00 96.94 276 LEU A O 1
ATOM 2215 N N . CYS A 1 277 ? 12.003 4.222 -8.315 1.00 97.31 277 CYS A N 1
ATOM 2216 C CA . CYS A 1 277 ? 11.133 5.286 -8.819 1.00 97.31 277 CYS A CA 1
ATOM 2217 C C . CYS A 1 277 ? 9.858 5.413 -7.974 1.00 97.31 277 CYS A C 1
ATOM 2219 O O . CYS A 1 277 ? 9.465 6.526 -7.635 1.00 97.31 277 CYS A O 1
ATOM 2221 N N . GLN A 1 278 ? 9.234 4.298 -7.571 1.00 96.31 278 GLN A N 1
ATOM 2222 C CA . GLN A 1 278 ? 8.069 4.332 -6.676 1.00 96.31 278 GLN A CA 1
ATOM 2223 C C . GLN A 1 278 ? 8.396 4.968 -5.315 1.00 96.31 278 GLN A C 1
ATOM 2225 O O . GLN A 1 278 ? 7.584 5.729 -4.784 1.00 96.31 278 GLN A O 1
ATOM 2230 N N . GLN A 1 279 ? 9.583 4.704 -4.754 1.00 94.06 279 GLN A N 1
ATOM 2231 C CA . GLN A 1 279 ? 10.050 5.383 -3.539 1.00 94.06 279 GLN A CA 1
ATOM 2232 C C . GLN A 1 279 ? 10.214 6.892 -3.770 1.00 94.06 279 GLN A C 1
ATOM 2234 O O . GLN A 1 279 ? 9.748 7.680 -2.946 1.00 94.06 279 GLN A O 1
ATOM 2239 N N . GLY A 1 280 ? 10.782 7.296 -4.909 1.00 94.88 280 GLY A N 1
ATOM 2240 C CA . GLY A 1 280 ? 10.878 8.698 -5.325 1.00 94.88 280 GLY A CA 1
ATOM 2241 C C . GLY A 1 280 ? 9.512 9.384 -5.443 1.00 94.88 280 GLY A C 1
ATOM 2242 O O . GLY A 1 280 ? 9.304 10.446 -4.856 1.00 94.88 280 GLY A O 1
ATOM 2243 N N . VAL A 1 281 ? 8.541 8.747 -6.111 1.00 96.06 281 VAL A N 1
ATOM 2244 C CA . VAL A 1 281 ? 7.145 9.221 -6.196 1.00 96.06 281 VAL A CA 1
ATOM 2245 C C . VAL A 1 281 ? 6.540 9.404 -4.808 1.00 96.06 281 VAL A C 1
ATOM 2247 O O . VAL A 1 281 ? 5.962 10.454 -4.524 1.00 96.06 281 VAL A O 1
ATOM 2250 N N . ARG A 1 282 ? 6.695 8.410 -3.923 1.00 92.94 282 ARG A N 1
ATOM 2251 C CA . ARG A 1 282 ? 6.193 8.489 -2.547 1.00 92.94 282 ARG A CA 1
ATOM 2252 C C . ARG A 1 282 ? 6.802 9.679 -1.809 1.00 92.94 282 ARG A C 1
ATOM 2254 O O . ARG A 1 282 ? 6.055 10.440 -1.204 1.00 92.94 282 ARG A O 1
ATOM 2261 N N . LEU A 1 283 ? 8.119 9.873 -1.890 1.00 92.00 283 LEU A N 1
ATOM 2262 C CA . LEU A 1 283 ? 8.789 11.020 -1.273 1.00 92.00 283 LEU A CA 1
ATOM 2263 C C . LEU A 1 283 ? 8.268 12.352 -1.821 1.00 92.00 283 LEU A C 1
ATOM 2265 O O . LEU A 1 283 ? 8.075 13.274 -1.042 1.00 92.00 283 LEU A O 1
ATOM 2269 N N . CYS A 1 284 ? 7.960 12.449 -3.115 1.00 93.12 284 CYS A N 1
ATOM 2270 C CA . CYS A 1 284 ? 7.382 13.669 -3.682 1.00 93.12 284 CYS A CA 1
ATOM 2271 C C . CYS A 1 284 ? 5.936 13.927 -3.220 1.00 93.12 284 CYS A C 1
ATOM 2273 O O . CYS A 1 284 ? 5.529 15.083 -3.123 1.00 93.12 284 CYS A O 1
ATOM 2275 N N . MET A 1 285 ? 5.150 12.873 -2.963 1.00 92.75 285 MET A N 1
ATOM 2276 C CA . MET A 1 285 ? 3.730 12.990 -2.603 1.00 92.75 285 MET A CA 1
ATOM 2277 C C . MET A 1 285 ? 3.478 13.161 -1.100 1.00 92.75 285 MET A C 1
ATOM 2279 O O . MET A 1 285 ? 2.518 13.829 -0.733 1.00 92.75 285 MET A O 1
ATOM 2283 N N . LEU A 1 286 ? 4.309 12.589 -0.221 1.00 90.31 286 LEU A N 1
ATOM 2284 C CA . LEU A 1 286 ? 4.116 12.700 1.235 1.00 90.31 286 LEU A CA 1
ATOM 2285 C C . LEU A 1 286 ? 4.034 14.157 1.750 1.00 90.31 286 LEU A C 1
ATOM 2287 O O . LEU A 1 286 ? 3.167 14.419 2.580 1.00 90.31 286 LEU A O 1
ATOM 2291 N N . PRO A 1 287 ? 4.842 15.122 1.257 1.00 89.19 287 PRO A N 1
ATOM 2292 C CA . PRO A 1 287 ? 4.747 16.528 1.660 1.00 89.19 287 PRO A CA 1
ATOM 2293 C C . PRO A 1 287 ? 3.472 17.249 1.206 1.00 89.19 287 PRO A C 1
ATOM 2295 O O . PRO A 1 287 ? 3.263 18.388 1.610 1.00 89.19 287 PRO A O 1
ATOM 2298 N N . LEU A 1 288 ? 2.650 16.636 0.343 1.00 90.56 288 LEU A N 1
ATOM 22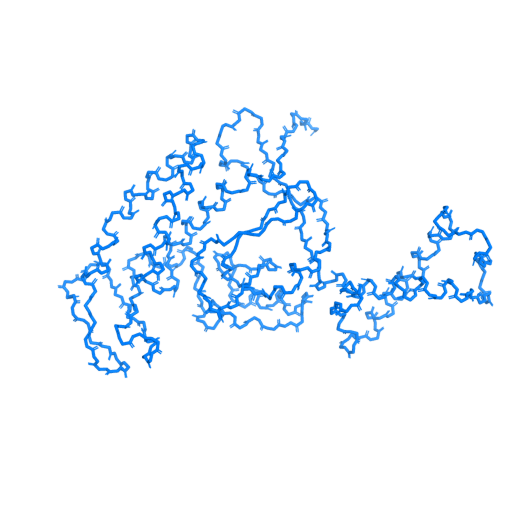99 C CA . LEU A 1 288 ? 1.333 17.176 -0.018 1.00 90.56 288 LEU A CA 1
ATOM 2300 C C . LEU A 1 288 ? 0.313 16.984 1.113 1.00 90.56 288 LEU A C 1
ATOM 2302 O O . LEU A 1 288 ? -0.735 17.620 1.100 1.00 90.56 288 LEU A O 1
ATOM 2306 N N . GLY A 1 289 ? 0.611 16.097 2.066 1.00 92.62 289 GLY A N 1
ATOM 2307 C CA . GLY A 1 289 ? -0.212 15.853 3.238 1.00 92.62 289 GLY A CA 1
ATOM 2308 C C . GLY A 1 289 ? 0.242 16.601 4.489 1.00 92.62 289 GLY A C 1
ATOM 2309 O O . GLY A 1 289 ? 1.072 17.513 4.463 1.00 92.62 289 GLY A O 1
ATOM 2310 N N . ASN A 1 290 ? -0.294 16.148 5.619 1.00 93.06 290 ASN A N 1
ATOM 2311 C CA . ASN A 1 290 ? 0.020 16.614 6.958 1.00 93.06 290 ASN A CA 1
ATOM 2312 C C . ASN A 1 290 ? 1.530 16.592 7.175 1.00 93.06 290 ASN A C 1
ATOM 2314 O O . ASN A 1 290 ? 2.176 15.547 7.066 1.00 93.06 290 ASN A O 1
ATOM 2318 N N . THR A 1 291 ? 2.076 17.763 7.483 1.00 91.75 291 THR A N 1
ATOM 2319 C CA . THR A 1 291 ? 3.504 17.964 7.686 1.00 91.75 291 THR A CA 1
ATOM 2320 C C . THR A 1 291 ? 3.726 18.715 8.988 1.00 91.75 291 THR A C 1
ATOM 2322 O O . THR A 1 291 ? 3.143 19.778 9.206 1.00 91.75 291 THR A O 1
ATOM 2325 N N . ALA A 1 292 ? 4.616 18.186 9.821 1.00 90.38 292 ALA A N 1
ATOM 2326 C CA . ALA A 1 292 ? 5.066 18.810 11.053 1.00 90.38 292 ALA A CA 1
ATOM 2327 C C . ALA A 1 292 ? 6.569 19.103 10.991 1.00 90.38 292 ALA A C 1
ATOM 2329 O O . ALA A 1 292 ? 7.325 18.495 10.230 1.00 90.38 292 ALA A O 1
ATOM 2330 N N . TRP A 1 293 ? 7.019 20.038 11.822 1.00 87.81 293 TRP A N 1
ATOM 2331 C CA . TRP A 1 293 ? 8.427 20.414 11.917 1.00 87.81 293 TRP A CA 1
ATOM 2332 C C . TRP A 1 293 ? 8.995 19.963 13.253 1.00 87.81 293 TRP A C 1
ATOM 2334 O O . TRP A 1 293 ? 8.443 20.306 14.299 1.00 87.81 293 TRP A O 1
ATOM 2344 N N . GLN A 1 294 ? 10.115 19.240 13.226 1.00 79.81 294 GLN A N 1
ATOM 2345 C CA . GLN A 1 294 ? 10.779 18.771 14.438 1.00 79.81 294 GLN A CA 1
ATOM 2346 C C . GLN A 1 294 ? 11.140 19.970 15.332 1.00 79.81 294 GLN A C 1
ATOM 2348 O O . GLN A 1 294 ? 11.740 20.950 14.876 1.00 79.81 294 GLN A O 1
ATOM 2353 N N . SER A 1 295 ? 10.717 19.930 16.596 1.00 66.31 295 SER A N 1
ATOM 2354 C CA . SER A 1 295 ? 11.040 20.958 17.585 1.00 66.31 295 SER A CA 1
ATOM 2355 C C . SER A 1 295 ? 12.517 20.858 17.984 1.00 66.31 295 SER A C 1
ATOM 2357 O O . SER A 1 295 ? 13.076 19.770 18.071 1.00 66.31 295 SER A O 1
ATOM 2359 N N . LEU A 1 296 ? 13.161 22.001 18.250 1.00 55.09 296 LEU A N 1
ATOM 2360 C CA . LEU A 1 296 ? 14.556 22.085 18.722 1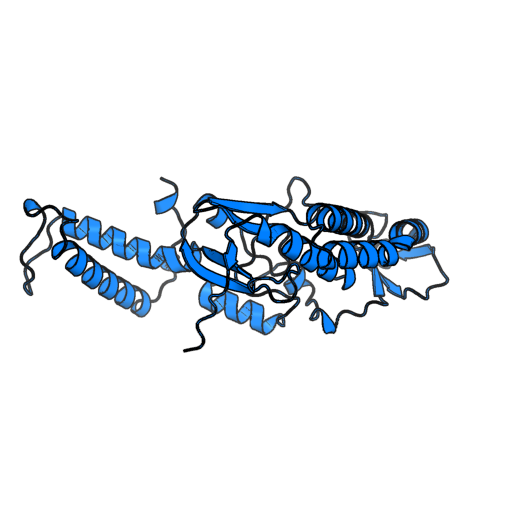.00 55.09 296 LEU A CA 1
ATOM 2361 C C . LEU A 1 296 ? 14.735 21.640 20.188 1.00 55.09 296 LEU A C 1
ATOM 2363 O O . LEU A 1 296 ? 15.736 21.973 20.817 1.00 55.09 296 LEU A O 1
ATOM 2367 N N . ILE A 1 297 ? 13.770 20.925 20.764 1.00 46.19 297 ILE A N 1
ATOM 2368 C CA . ILE A 1 297 ? 13.813 20.577 22.180 1.00 46.19 297 ILE A CA 1
ATOM 2369 C C . ILE A 1 297 ? 14.530 19.234 22.310 1.00 46.19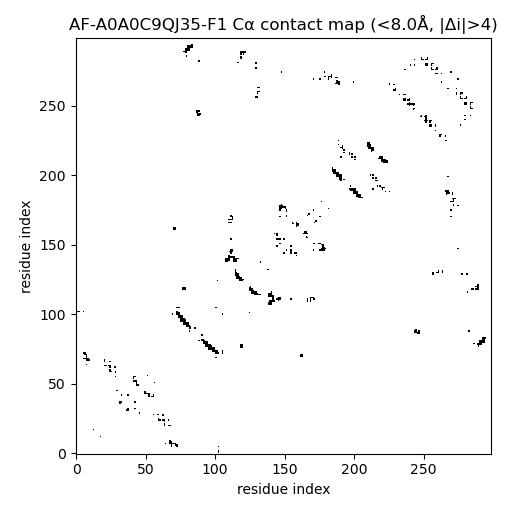 297 ILE A C 1
ATOM 2371 O O . ILE A 1 297 ? 13.909 18.176 22.321 1.00 46.19 297 ILE A O 1
ATOM 2375 N N . ASN A 1 298 ? 15.859 19.308 22.384 1.00 42.44 298 ASN A N 1
ATOM 2376 C CA . ASN A 1 298 ? 16.637 18.308 23.101 1.00 42.44 298 ASN A CA 1
ATOM 2377 C C . ASN A 1 298 ? 16.244 18.435 24.582 1.00 42.44 298 ASN A C 1
ATOM 2379 O O . ASN A 1 298 ? 16.621 19.417 25.224 1.00 42.44 298 ASN A O 1
ATOM 2383 N N . LEU A 1 299 ? 15.431 17.501 25.079 1.00 36.69 299 LEU A N 1
ATOM 2384 C CA . LEU A 1 299 ? 15.404 17.172 26.506 1.00 36.69 299 LEU A CA 1
ATOM 2385 C C . LEU A 1 299 ? 16.577 16.237 26.801 1.00 36.69 299 LEU A C 1
ATOM 2387 O O . LEU A 1 299 ? 16.791 15.314 25.981 1.00 36.69 299 LEU A O 1
#

Foldseek 3Di:
DLVLPADLVVVVDDPVRLVVLLVVLVVVLVVCLVDPNDDPVQDDDPDPPTDHDPVSVVSSVVSSSCVRRQLQFKDFAWAWADAPPQLACPPIDTDTDDIDGDSVLSPAAADLAFQWDWHAAPPDIDIGGLADDDPPRGHHDHPPHHQQADFLVVSQVVCCVRPVDGDPHPCNVVRPHHLVPADQQWFWWAAPVPPVQRHIDIDGVPDPDQWDQDPRPRHTGGLVVLCVLCVCLVVLQVVLVVCNSVSVLVSSLVSLSSSNHSCNVTTDDDHNVNVVSSVSNNSSCSVVHHYHYDDPDDD

Organism: NCBI:txid64838

pLDDT: mean 92.58, std 7.94, range [36.69, 98.56]